Protein 6UY4 (pdb70)

Structure (mmCIF, N/CA/C/O backbone):
data_6UY4
#
_entry.id   6UY4
#
_cell.length_a   187.981
_cell.length_b   187.981
_cell.length_c   187.981
_cell.angle_alpha   90.000
_cell.angle_beta   90.000
_cell.angle_gamma   90.000
#
_symmetry.space_group_name_H-M   'I 4 3 2'
#
loop_
_entity.id
_entity.type
_entity.pdbx_description
1 polymer 'Dihydroorotate dehydrogenase'
2 non-polymer 2-[(4-fluorophenyl)amino]-3-hydroxynaphthalene-1,4-dione
3 non-polymer GLYCEROL
4 non-polymer 'FLAVIN MONONUCLEOTIDE'
5 water water
#
loop_
_atom_site.group_PDB
_atom_site.id
_atom_site.type_symbol
_atom_site.label_atom_id
_atom_site.label_alt_id
_atom_site.label_comp_id
_atom_site.label_asym_id
_atom_site.label_entity_id
_atom_site.label_seq_id
_atom_site.pdbx_PDB_ins_code
_atom_site.Cartn_x
_atom_site.Cartn_y
_atom_site.Cartn_z
_atom_site.occupancy
_atom_site.B_iso_or_equiv
_atom_site.auth_seq_id
_atom_site.auth_comp_id
_atom_site.auth_asym_id
_atom_site.auth_atom_id
_atom_site.pdbx_PDB_model_num
ATOM 1 N N . SER A 1 25 ? 36.165 40.478 65.649 1.00 113.43 25 SER A N 1
ATOM 2 C CA . SER A 1 25 ? 34.742 40.309 65.380 1.00 117.23 25 SER A CA 1
ATOM 3 C C . SER A 1 25 ? 34.003 41.641 65.465 1.00 121.40 25 SER A C 1
ATOM 4 O O . SER A 1 25 ? 33.501 42.148 64.461 1.00 114.51 25 SER A O 1
ATOM 6 N N . GLY A 1 26 ? 33.940 42.200 66.659 1.00 127.25 26 GLY A N 1
ATOM 7 C CA . GLY A 1 26 ? 33.255 43.472 66.879 1.00 124.46 26 GLY A CA 1
ATOM 8 C C . GLY A 1 26 ? 31.783 43.257 67.208 1.00 119.78 26 GLY A C 1
ATOM 9 O O . GLY A 1 26 ? 31.460 42.603 68.198 1.00 116.59 26 GLY A O 1
ATOM 10 N N . ASN A 1 27 ? 30.901 43.808 66.372 1.00 118.52 27 ASN A N 1
ATOM 11 C CA . ASN A 1 27 ? 29.466 43.631 66.556 1.00 121.26 27 ASN A CA 1
ATOM 12 C C . ASN A 1 27 ? 29.001 42.214 66.253 1.00 120.24 27 ASN A C 1
ATOM 13 O O . ASN A 1 27 ? 27.819 41.914 66.453 1.00 114.63 27 ASN A O 1
ATOM 15 N N . GLU A 1 28 ? 29.892 41.345 65.777 1.00 119.50 28 GLU A N 1
ATOM 16 C CA . GLU A 1 28 ? 29.547 39.964 65.465 1.00 114.28 28 GLU A CA 1
ATOM 17 C C . GLU A 1 28 ? 29.655 39.055 66.683 1.00 115.06 28 GLU A C 1
ATOM 18 O O . GLU A 1 28 ? 28.835 38.147 66.850 1.00 117.65 28 GLU A O 1
ATOM 24 N N . HIS A 1 29 ? 30.655 39.282 67.539 1.00 119.23 29 HIS A N 1
ATOM 25 C CA . HIS A 1 29 ? 30.796 38.477 68.746 1.00 112.50 29 HIS A CA 1
ATOM 26 C C . HIS A 1 29 ? 29.667 38.725 69.738 1.00 107.14 29 HIS A C 1
ATOM 27 O O . HIS A 1 29 ? 29.437 37.890 70.618 1.00 102.23 29 HIS A O 1
ATOM 29 N N . PHE A 1 30 ? 28.960 39.852 69.615 1.00 108.94 30 PHE A N 1
ATOM 30 C CA . PHE A 1 30 ? 27.870 40.153 70.539 1.00 107.26 30 PHE A CA 1
ATOM 31 C C . PHE A 1 30 ? 26.734 39.144 70.427 1.00 108.32 30 PHE A C 1
ATOM 32 O O . PHE A 1 30 ? 26.040 38.877 71.415 1.00 99.51 30 PHE A O 1
ATOM 40 N N . TYR A 1 31 ? 26.532 38.571 69.242 1.00 110.50 31 TYR A N 1
ATOM 41 C CA . TYR A 1 31 ? 25.506 37.554 69.036 1.00 102.79 31 TYR A CA 1
ATOM 42 C C . TYR A 1 31 ? 26.003 36.155 69.383 1.00 101.62 31 TYR A C 1
ATOM 43 O O . TYR A 1 31 ? 25.366 35.445 70.166 1.00 98.95 31 TYR A O 1
ATOM 52 N N . LYS A 1 32 ? 27.144 35.751 68.820 1.00 98.28 32 LYS A N 1
ATOM 53 C CA . LYS A 1 32 ? 27.637 34.393 69.019 1.00 97.30 32 LYS A CA 1
ATOM 54 C C . LYS A 1 32 ? 28.024 34.119 70.468 1.00 102.79 32 LYS A C 1
ATOM 55 O O . LYS A 1 32 ? 28.023 32.956 70.889 1.00 106.21 32 LYS A O 1
ATOM 61 N N . ASP A 1 33 ? 28.343 35.155 71.243 1.00 105.15 33 ASP A N 1
ATOM 62 C CA . ASP A 1 33 ? 28.848 34.974 72.596 1.00 105.92 33 ASP A CA 1
ATOM 63 C C . ASP A 1 33 ? 27.938 35.521 73.687 1.00 104.78 33 ASP A C 1
ATOM 64 O O . ASP A 1 33 ? 28.001 35.031 74.818 1.00 109.54 33 ASP A O 1
ATOM 69 N N . TRP A 1 34 ? 27.095 36.511 73.391 1.00 99.15 34 TRP A N 1
ATOM 70 C CA . TRP A 1 34 ? 26.295 37.156 74.427 1.00 103.09 34 TRP A CA 1
ATOM 71 C C . TRP A 1 34 ? 24.801 37.010 74.182 1.00 104.88 34 TRP A C 1
ATOM 72 O O . TRP A 1 34 ? 24.085 36.522 75.063 1.00 104.39 34 TRP A O 1
ATOM 74 N N . PHE A 1 35 ? 24.294 37.425 73.018 1.00 108.49 35 PHE A N 1
ATOM 75 C CA . PHE A 1 35 ? 22.849 37.472 72.807 1.00 108.77 35 PHE A CA 1
ATOM 76 C C . PHE A 1 35 ? 22.265 36.074 72.627 1.00 103.65 35 PHE A C 1
ATOM 77 O O . PHE A 1 35 ? 21.360 35.667 73.364 1.00 102.25 35 PHE A O 1
ATOM 85 N N . LEU A 1 36 ? 22.763 35.333 71.638 1.00 104.22 36 LEU A N 1
ATOM 86 C CA . LEU A 1 36 ? 22.163 34.045 71.297 1.00 101.96 36 LEU A CA 1
ATOM 87 C C . LEU A 1 36 ? 22.252 33.007 72.414 1.00 97.97 36 LEU A C 1
ATOM 88 O O . LEU A 1 36 ? 21.255 32.293 72.626 1.00 96.76 36 LEU A O 1
ATOM 93 N N . PRO A 1 37 ? 23.366 32.854 73.144 1.00 99.96 37 PRO A N 1
ATOM 94 C CA . PRO A 1 37 ? 23.353 31.896 74.265 1.00 99.61 37 PRO A CA 1
ATOM 95 C C . PRO A 1 37 ? 22.301 32.208 75.316 1.00 99.88 37 PRO A C 1
ATOM 96 O O . PRO A 1 37 ? 21.660 31.284 75.833 1.00 96.18 37 PRO A O 1
ATOM 100 N N . THR A 1 38 ? 22.104 33.486 75.649 1.00 98.92 38 THR A N 1
ATOM 101 C CA . THR A 1 38 ? 21.060 33.840 76.606 1.00 101.38 38 THR A CA 1
ATOM 102 C C . THR A 1 38 ? 19.676 33.553 76.039 1.00 98.87 38 THR A C 1
ATOM 103 O O . THR A 1 38 ? 18.779 33.111 76.768 1.00 99.69 38 THR A O 1
ATOM 107 N N . ALA A 1 39 ? 19.484 33.798 74.741 1.00 99.70 39 ALA A N 1
ATOM 108 C CA . ALA A 1 39 ? 18.201 33.502 74.113 1.00 95.00 39 ALA A CA 1
ATOM 109 C C . ALA A 1 39 ? 17.912 32.006 74.133 1.00 97.70 39 ALA A C 1
ATOM 110 O O . ALA A 1 39 ? 16.774 31.589 74.379 1.00 92.20 39 ALA A O 1
ATOM 112 N N . ARG A 1 40 ? 18.933 31.182 73.878 1.00 95.20 40 ARG A N 1
ATOM 113 C CA . ARG A 1 40 ? 18.750 29.737 73.953 1.00 91.92 40 ARG A CA 1
ATOM 114 C C . ARG A 1 40 ? 18.462 29.283 75.378 1.00 94.65 40 ARG A C 1
ATOM 115 O O . ARG A 1 40 ? 17.774 28.276 75.580 1.00 89.03 40 ARG A O 1
ATOM 123 N N . LEU A 1 41 ? 18.981 30.004 76.374 1.00 96.03 41 LEU A N 1
ATOM 124 C CA . LEU A 1 41 ? 18.647 29.692 77.759 1.00 97.11 41 LEU A CA 1
ATOM 125 C C . LEU A 1 41 ? 17.193 30.033 78.060 1.00 96.47 41 LEU A C 1
ATOM 126 O O . LEU A 1 41 ? 16.516 29.301 78.791 1.00 93.75 41 LEU A O 1
ATOM 128 N N . LEU A 1 42 ? 16.697 31.137 77.498 1.00 91.42 42 LEU A N 1
ATOM 129 C CA . LEU A 1 42 ? 15.305 31.523 77.705 1.00 89.92 42 LEU A CA 1
ATOM 130 C C . LEU A 1 42 ? 14.364 30.620 76.916 1.00 96.50 42 LEU A C 1
ATOM 131 O O . LEU A 1 42 ? 13.519 29.925 77.493 1.00 96.79 42 LEU A O 1
ATOM 136 N N . VAL A 1 43 ? 14.495 30.620 75.591 1.00 99.94 43 VAL A N 1
ATOM 137 C CA . VAL A 1 43 ? 13.660 29.798 74.721 1.00 94.68 43 VAL A CA 1
ATOM 138 C C . VAL A 1 43 ? 14.388 28.472 74.520 1.00 91.30 43 VAL A C 1
ATOM 139 O O . VAL A 1 43 ? 15.283 28.360 73.680 1.00 88.79 43 VAL A O 1
ATOM 143 N N . ARG A 1 44 ? 13.998 27.459 75.296 1.00 97.57 44 ARG A N 1
ATOM 144 C CA . ARG A 1 44 ? 14.669 26.165 75.217 1.00 96.97 44 ARG A CA 1
ATOM 145 C C . ARG A 1 44 ? 14.283 25.398 73.959 1.00 96.95 44 ARG A C 1
ATOM 146 O O . ARG A 1 44 ? 15.111 24.662 73.410 1.00 93.72 44 ARG A O 1
ATOM 149 N N . ASP A 1 45 ? 13.048 25.554 73.489 1.00 93.69 45 ASP A N 1
ATOM 150 C CA . ASP A 1 45 ? 12.598 24.852 72.296 1.00 89.81 45 ASP A CA 1
ATOM 151 C C . ASP A 1 45 ? 13.086 25.565 71.040 1.00 91.63 45 ASP A C 1
ATOM 152 O O . ASP A 1 45 ? 13.000 26.792 70.929 1.00 86.23 45 ASP A O 1
ATOM 157 N N . GLY A 1 46 ? 13.594 24.781 70.087 1.00 92.48 46 GLY A N 1
ATOM 158 C CA . GLY A 1 46 ? 14.190 25.370 68.899 1.00 91.39 46 GLY A CA 1
ATOM 159 C C . GLY A 1 46 ? 13.174 25.982 67.954 1.00 94.48 46 GLY A C 1
ATOM 160 O O . GLY A 1 46 ? 13.380 27.085 67.439 1.00 92.43 46 GLY A O 1
ATOM 161 N N . GLU A 1 47 ? 12.066 25.278 67.707 1.00 89.38 47 GLU A N 1
ATOM 162 C CA . GLU A 1 47 ? 11.068 25.789 66.773 1.00 84.71 47 GLU A CA 1
ATOM 163 C C . GLU A 1 47 ? 10.382 27.038 67.309 1.00 89.91 47 GLU A C 1
ATOM 164 O O . GLU A 1 47 ? 9.970 27.902 66.526 1.00 91.76 47 GLU A O 1
ATOM 170 N N . THR A 1 48 ? 10.253 27.154 68.633 1.00 93.61 48 THR A N 1
ATOM 171 C CA . THR A 1 48 ? 9.672 28.360 69.215 1.00 88.33 48 THR A CA 1
ATOM 172 C C . THR A 1 48 ? 10.552 29.572 68.942 1.00 86.22 48 THR A C 1
ATOM 173 O O . THR A 1 48 ? 10.060 30.640 68.560 1.00 87.22 48 THR A O 1
ATOM 177 N N . ALA A 1 49 ? 11.866 29.422 69.134 1.00 82.65 49 ALA A N 1
ATOM 178 C CA . ALA A 1 49 ? 12.786 30.504 68.803 1.00 86.63 49 ALA A CA 1
ATOM 179 C C . ALA A 1 49 ? 12.785 30.793 67.308 1.00 90.38 49 ALA A C 1
ATOM 180 O O . ALA A 1 49 ? 12.983 31.942 66.897 1.00 91.46 49 ALA A O 1
ATOM 182 N N . HIS A 1 50 ? 12.563 29.767 66.484 1.00 91.52 50 HIS A N 1
ATOM 183 C CA . HIS A 1 50 ? 12.470 29.976 65.044 1.00 87.86 50 HIS A CA 1
ATOM 184 C C . HIS A 1 50 ? 11.265 30.840 64.697 1.00 81.69 50 HIS A C 1
ATOM 185 O O . HIS A 1 50 ? 11.377 31.805 63.932 1.00 83.88 50 HIS A O 1
ATOM 192 N N . ASN A 1 51 ? 10.098 30.509 65.259 1.00 76.25 51 ASN A N 1
ATOM 193 C CA . ASN A 1 51 ? 8.903 31.311 65.013 1.00 82.83 51 ASN A CA 1
ATOM 194 C C . ASN A 1 51 ? 9.086 32.741 65.505 1.00 85.21 51 ASN A C 1
ATOM 195 O O . ASN A 1 51 ? 8.580 33.687 64.891 1.00 82.75 51 ASN A O 1
ATOM 200 N N . LEU A 1 52 ? 9.810 32.918 66.611 1.00 88.28 52 LEU A N 1
ATOM 201 C CA . LEU A 1 52 ? 9.980 34.253 67.173 1.00 87.77 52 LEU A CA 1
ATOM 202 C C . LEU A 1 52 ? 10.873 35.117 66.292 1.00 86.98 52 LEU A C 1
ATOM 203 O O . LEU A 1 52 ? 10.581 36.299 66.075 1.00 91.89 52 LEU A O 1
ATOM 208 N N . SER A 1 53 ? 11.962 34.548 65.770 1.00 81.16 53 SER A N 1
ATOM 209 C CA . SER A 1 53 ? 12.863 35.326 64.924 1.00 87.34 53 SER A CA 1
ATOM 210 C C . SER A 1 53 ? 12.218 35.660 63.584 1.00 83.88 53 SER A C 1
ATOM 211 O O . SER A 1 53 ? 12.451 36.742 63.031 1.00 81.16 53 SER A O 1
ATOM 214 N N . VAL A 1 54 ? 11.414 34.743 63.041 1.00 82.10 54 VAL A N 1
ATOM 215 C CA . VAL A 1 54 ? 10.653 35.052 61.833 1.00 80.70 54 VAL A CA 1
ATOM 216 C C . VAL A 1 54 ? 9.653 36.166 62.113 1.00 85.46 54 VAL A C 1
ATOM 217 O O . VAL A 1 54 ? 9.443 37.059 61.283 1.00 85.52 54 VAL A O 1
ATOM 221 N N . TYR A 1 55 ? 9.026 36.134 63.293 1.00 84.82 55 TYR A N 1
ATOM 222 C CA . TYR A 1 55 ? 8.104 37.197 63.677 1.00 88.26 55 TYR A CA 1
ATOM 223 C C . TYR A 1 55 ? 8.817 38.541 63.756 1.00 86.04 55 TYR A C 1
ATOM 224 O O . TYR A 1 55 ? 8.260 39.573 63.365 1.00 85.89 55 TYR A O 1
ATOM 233 N N . LEU A 1 56 ? 10.056 38.547 64.253 1.00 82.44 56 LEU A N 1
ATOM 234 C CA . LEU A 1 56 ? 10.802 39.796 64.366 1.00 86.76 56 LEU A CA 1
ATOM 235 C C . LEU A 1 56 ? 11.234 40.305 62.996 1.00 84.59 56 LEU A C 1
ATOM 236 O O . LEU A 1 56 ? 11.095 41.496 62.693 1.00 88.97 56 LEU A O 1
ATOM 241 N N . ALA A 1 57 ? 11.764 39.416 62.154 1.00 84.25 57 ALA A N 1
ATOM 242 C CA . ALA A 1 57 ? 12.236 39.826 60.837 1.00 81.47 57 ALA A CA 1
ATOM 243 C C . ALA A 1 57 ? 11.099 40.260 59.920 1.00 81.16 57 ALA A C 1
ATOM 244 O O . ALA A 1 57 ? 11.344 40.994 58.957 1.00 81.75 57 ALA A O 1
ATOM 246 N N . SER A 1 58 ? 9.866 39.831 60.199 1.00 84.33 58 SER A N 1
ATOM 247 C CA . SER A 1 58 ? 8.738 40.235 59.366 1.00 80.79 58 SER A CA 1
ATOM 248 C C . SER A 1 58 ? 8.362 41.694 59.593 1.00 82.43 58 SER A C 1
ATOM 249 O O . SER A 1 58 ? 7.819 42.339 58.688 1.00 80.43 58 SER A O 1
ATOM 252 N N . TYR A 1 59 ? 8.638 42.230 60.780 1.00 91.75 59 TYR A N 1
ATOM 253 C CA . TYR A 1 59 ? 8.309 43.609 61.112 1.00 90.22 59 TYR A CA 1
ATOM 254 C C . TYR A 1 59 ? 9.494 44.556 60.979 1.00 88.71 59 TYR A C 1
ATOM 255 O O . TYR A 1 59 ? 9.340 45.755 61.230 1.00 90.25 59 TYR A O 1
ATOM 264 N N . GLY A 1 60 ? 10.665 44.055 60.593 1.00 85.91 60 GLY A N 1
ATOM 265 C CA . GLY A 1 60 ? 11.836 44.882 60.408 1.00 88.08 60 GLY A CA 1
ATOM 266 C C . GLY A 1 60 ? 12.789 44.916 61.584 1.00 87.77 60 GLY A C 1
ATOM 267 O O . GLY A 1 60 ? 13.891 45.461 61.448 1.00 85.30 60 GLY A O 1
ATOM 268 N N . PHE A 1 61 ? 12.402 44.352 62.730 1.00 83.80 61 PHE A N 1
ATOM 269 C CA . PHE A 1 61 ? 13.264 44.313 63.911 1.00 87.51 61 PHE A CA 1
ATOM 270 C C . PHE A 1 61 ? 14.434 43.374 63.631 1.00 84.80 61 PHE A C 1
ATOM 271 O O . PHE A 1 61 ? 14.491 42.233 64.095 1.00 83.70 61 PHE A O 1
ATOM 279 N N . ILE A 1 62 ? 15.389 43.877 62.855 1.00 80.99 62 ILE A N 1
ATOM 280 C CA . ILE A 1 62 ? 16.554 43.101 62.441 1.00 81.30 62 ILE A CA 1
ATOM 281 C C . ILE A 1 62 ? 17.624 44.072 61.951 1.00 88.35 62 ILE A C 1
ATOM 282 O O . ILE A 1 62 ? 17.299 45.057 61.272 1.00 88.91 62 ILE A O 1
ATOM 287 N N . PRO A 1 63 ? 18.894 43.865 62.298 1.00 91.10 63 PRO A N 1
ATOM 288 C CA . PRO A 1 63 ? 19.950 44.777 61.830 1.00 88.38 63 PRO A CA 1
ATOM 289 C C . PRO A 1 63 ? 20.067 44.763 60.313 1.00 89.92 63 PRO A C 1
ATOM 290 O O . PRO A 1 63 ? 20.274 43.716 59.696 1.00 93.65 63 PRO A O 1
ATOM 294 N N . HIS A 1 64 ? 19.935 45.943 59.714 1.00 89.39 64 HIS A N 1
ATOM 295 C CA . HIS A 1 64 ? 20.061 46.079 58.274 1.00 89.93 64 HIS A CA 1
ATOM 296 C C . HIS A 1 64 ? 21.527 46.234 57.876 1.00 88.00 64 HIS A C 1
ATOM 297 O O . HIS A 1 64 ? 22.389 46.575 58.690 1.00 91.23 64 HIS A O 1
ATOM 304 N N . LYS A 1 65 ? 21.803 45.970 56.601 0.65 87.43 65 LYS A N 1
ATOM 305 C CA . LYS A 1 65 ? 23.146 46.085 56.050 1.00 83.47 65 LYS A CA 1
ATOM 306 C C . LYS A 1 65 ? 23.075 46.741 54.681 1.00 86.51 65 LYS A C 1
ATOM 307 O O . LYS A 1 65 ? 22.131 46.509 53.920 1.00 92.18 65 LYS A O 1
ATOM 312 N N . GLN A 1 66 ? 24.079 47.556 54.373 1.00 90.04 66 GLN A N 1
ATOM 313 C CA . GLN A 1 66 ? 24.116 48.271 53.105 1.00 95.93 66 GLN A CA 1
ATOM 314 C C . GLN A 1 66 ? 24.531 47.344 51.971 1.00 96.73 66 GLN A C 1
ATOM 315 O O . GLN A 1 66 ? 25.468 46.551 52.104 1.00 93.36 66 GLN A O 1
ATOM 321 N N . ARG A 1 67 ? 23.823 47.449 50.851 1.00 94.88 67 ARG A N 1
ATOM 322 C CA . ARG A 1 67 ? 24.197 46.726 49.649 1.00 91.68 67 ARG A CA 1
ATOM 323 C C . ARG A 1 67 ? 25.347 47.441 48.942 1.00 93.06 67 ARG A C 1
ATOM 324 O O . ARG A 1 67 ? 25.771 48.533 49.334 1.00 97.91 67 ARG A O 1
ATOM 332 N N . ASN A 1 68 ? 25.860 46.803 47.890 1.00 96.94 68 ASN A N 1
ATOM 333 C CA . ASN A 1 68 ? 27.019 47.283 47.137 1.00 98.42 68 ASN A CA 1
ATOM 334 C C . ASN A 1 68 ? 28.251 47.453 48.020 1.00 92.57 68 ASN A C 1
ATOM 335 O O . ASN A 1 68 ? 29.167 48.208 47.677 1.00 93.05 68 ASN A O 1
ATOM 340 N N . SER A 1 69 ? 28.294 46.759 49.158 1.00 89.30 69 SER A N 1
ATOM 341 C CA . SER A 1 69 ? 29.410 46.872 50.086 1.00 83.99 69 SER A CA 1
ATOM 342 C C . SER A 1 69 ? 30.592 45.989 49.708 1.00 89.77 69 SER A C 1
ATOM 343 O O . SER A 1 69 ? 31.655 46.111 50.326 1.00 83.68 69 SER A O 1
ATOM 346 N N . PHE A 1 70 ? 30.435 45.110 48.720 1.00 95.20 70 PHE A N 1
ATOM 347 C CA . PHE A 1 70 ? 31.496 44.205 48.279 1.00 89.45 70 PHE A CA 1
ATOM 348 C C . PHE A 1 70 ? 31.543 44.237 46.758 1.00 90.40 70 PHE A C 1
ATOM 349 O O . PHE A 1 70 ? 30.970 43.368 46.087 1.00 90.61 70 PHE A O 1
ATOM 357 N N . PRO A 1 71 ? 32.214 45.235 46.178 1.00 89.01 71 PRO A N 1
ATOM 358 C CA . PRO A 1 71 ? 32.251 45.333 44.709 1.00 91.46 71 PRO A CA 1
ATOM 359 C C . PRO A 1 71 ? 32.944 44.161 44.039 1.00 89.80 71 PRO A C 1
ATOM 360 O O . PRO A 1 71 ? 32.553 43.774 42.931 1.00 84.80 71 PRO A O 1
ATOM 364 N N . GLN A 1 72 ? 33.960 43.580 44.677 1.00 88.92 72 GLN A N 1
ATOM 365 C CA . GLN A 1 72 ? 34.684 42.460 44.091 1.00 87.03 72 GLN A CA 1
ATOM 366 C C . GLN A 1 72 ? 33.928 41.141 44.191 1.00 89.70 72 GLN A C 1
ATOM 367 O O . GLN A 1 72 ? 34.373 40.147 43.607 1.00 80.68 72 GLN A O 1
ATOM 370 N N . LEU A 1 73 ? 32.804 41.105 44.907 1.00 89.78 73 LEU A N 1
ATOM 371 C CA . LEU A 1 73 ? 32.040 39.880 45.093 1.00 80.58 73 LEU A CA 1
ATOM 372 C C . LEU A 1 73 ? 30.737 39.856 44.309 1.00 84.52 73 LEU A C 1
ATOM 373 O O . LEU A 1 73 ? 30.032 38.841 44.343 1.00 86.36 73 LEU A O 1
ATOM 378 N N . LYS A 1 74 ? 30.391 40.937 43.613 1.00 85.31 74 LYS A N 1
ATOM 379 C CA . LYS A 1 74 ? 29.202 40.926 42.772 1.00 80.84 74 LYS A CA 1
ATOM 380 C C . LYS A 1 74 ? 29.356 39.899 41.659 1.00 83.48 74 LYS A C 1
ATOM 381 O O . LYS A 1 74 ? 30.417 39.783 41.039 1.00 86.52 74 LYS A O 1
ATOM 387 N N . CYS A 1 75 ? 28.287 39.146 41.409 1.00 74.31 75 CYS A N 1
ATOM 388 C CA . CYS A 1 75 ? 28.307 38.076 40.425 1.00 81.26 75 CYS A CA 1
ATOM 389 C C . CYS A 1 75 ? 27.005 38.083 39.637 1.00 81.08 75 CYS A C 1
ATOM 390 O O . CYS A 1 75 ? 26.034 38.754 39.997 1.00 76.88 75 CYS A O 1
ATOM 393 N N . LYS A 1 76 ? 27.000 37.319 38.546 1.00 78.90 76 LYS A N 1
ATOM 394 C CA . LYS A 1 76 ? 25.837 37.178 37.675 1.00 69.91 76 LYS A CA 1
ATOM 395 C C . LYS A 1 76 ? 25.579 35.693 37.464 1.00 69.81 76 LYS A C 1
ATOM 396 O O . LYS A 1 76 ? 26.378 35.006 36.819 1.00 66.89 76 LYS A O 1
ATOM 402 N N . VAL A 1 77 ? 24.474 35.197 38.015 1.00 65.91 77 VAL A N 1
ATOM 403 C CA . VAL A 1 77 ? 24.072 33.803 37.876 1.00 66.17 77 VAL A CA 1
ATOM 404 C C . VAL A 1 77 ? 22.654 33.774 37.323 1.00 68.01 77 VAL A C 1
ATOM 405 O O . VAL A 1 77 ? 21.784 34.513 37.800 1.00 65.56 77 VAL A O 1
ATOM 409 N N . PHE A 1 78 ? 22.425 32.923 36.319 0.87 68.54 78 PHE A N 1
ATOM 410 C CA . PHE A 1 78 ? 21.150 32.859 35.601 0.87 63.47 78 PHE A CA 1
ATOM 411 C C . PHE A 1 78 ? 20.755 34.222 35.039 0.87 61.39 78 PHE A C 1
ATOM 412 O O . PHE A 1 78 ? 19.569 34.549 34.950 0.87 59.19 78 PHE A O 1
ATOM 420 N N . GLY A 1 79 ? 21.746 35.027 34.662 1.00 63.69 79 GLY A N 1
ATOM 421 C CA . GLY A 1 79 ? 21.485 36.370 34.188 1.00 60.76 79 GLY A CA 1
ATOM 422 C C . GLY A 1 79 ? 20.998 37.338 35.240 1.00 62.20 79 GLY A C 1
ATOM 423 O O . GLY A 1 79 ? 20.526 38.424 34.889 1.00 67.91 79 GLY A O 1
ATOM 424 N N . LEU A 1 80 ? 21.094 36.984 36.519 1.00 68.41 80 LEU A N 1
ATOM 425 C CA . LEU A 1 80 ? 20.629 37.822 37.614 1.00 59.36 80 LEU A CA 1
ATOM 426 C C . LEU A 1 80 ? 21.819 38.397 38.368 1.00 65.34 80 LEU A C 1
ATOM 427 O O . LEU A 1 80 ? 22.828 37.713 38.568 1.00 71.81 80 LEU A O 1
ATOM 432 N N . GLU A 1 81 ? 21.694 39.651 38.789 1.00 65.30 81 GLU A N 1
ATOM 433 C CA . GLU A 1 81 ? 22.757 40.338 39.511 1.00 68.08 81 GLU A CA 1
ATOM 434 C C . GLU A 1 81 ? 22.654 40.012 40.998 1.00 70.68 81 GLU A C 1
ATOM 435 O O . GLU A 1 81 ? 21.599 40.210 41.612 1.00 64.08 81 GLU A O 1
ATOM 441 N N . PHE A 1 82 ? 23.746 39.516 41.573 1.00 71.41 82 PHE A N 1
ATOM 442 C CA . PHE A 1 82 ? 23.819 39.195 42.992 1.00 67.03 82 PHE A CA 1
ATOM 443 C C . PHE A 1 82 ? 24.821 40.120 43.668 1.00 73.31 82 PHE A C 1
ATOM 444 O O . PHE A 1 82 ? 25.928 40.324 43.156 1.00 79.49 82 PHE A O 1
ATOM 452 N N . ASP A 1 83 ? 24.428 40.680 44.815 1.00 71.53 83 ASP A N 1
ATOM 453 C CA . ASP A 1 83 ? 25.344 41.516 45.582 1.00 72.85 83 ASP A CA 1
ATOM 454 C C . ASP A 1 83 ? 26.555 40.721 46.053 1.00 76.23 83 ASP A C 1
ATOM 455 O O . ASP A 1 83 ? 27.662 41.265 46.138 1.00 77.13 83 ASP A O 1
ATOM 460 N N . HIS A 1 84 ? 26.365 39.441 46.349 1.00 75.85 84 HIS A N 1
ATOM 461 C CA . HIS A 1 84 ? 27.432 38.531 46.743 1.00 76.97 84 HIS A CA 1
ATOM 462 C C . HIS A 1 84 ? 26.877 37.107 46.689 1.00 71.01 84 HIS A C 1
ATOM 463 O O . HIS A 1 84 ? 25.661 36.919 46.733 1.00 67.76 84 HIS A O 1
ATOM 470 N N . PRO A 1 85 ? 27.744 36.095 46.576 1.00 71.90 85 PRO A N 1
ATOM 471 C CA . PRO A 1 85 ? 27.245 34.723 46.377 1.00 69.65 85 PRO A CA 1
ATOM 472 C C . PRO A 1 85 ? 26.566 34.107 47.593 1.00 66.74 85 PRO A C 1
ATOM 473 O O . PRO A 1 85 ? 26.160 32.941 47.518 1.00 68.60 85 PRO A O 1
ATOM 477 N N . ILE A 1 86 ? 26.406 34.834 48.697 1.00 62.60 86 ILE A N 1
ATOM 478 C CA . ILE A 1 86 ? 25.907 34.269 49.947 1.00 62.76 86 ILE A CA 1
ATOM 479 C C . ILE A 1 86 ? 24.423 34.574 50.085 1.00 65.27 86 ILE A C 1
ATOM 480 O O . ILE A 1 86 ? 24.011 35.740 50.026 1.00 69.40 86 ILE A O 1
ATOM 485 N N . GLY A 1 87 ? 23.621 33.527 50.285 1.00 62.10 87 GLY A N 1
ATOM 486 C CA . GLY A 1 87 ? 22.196 33.677 50.495 1.00 61.27 87 GLY A CA 1
ATOM 487 C C . GLY A 1 87 ? 21.710 32.754 51.595 1.00 62.67 87 GLY A C 1
ATOM 488 O O . GLY A 1 87 ? 22.475 31.964 52.150 1.00 63.01 87 GLY A O 1
ATOM 489 N N . LEU A 1 88 ? 20.422 32.871 51.904 1.00 57.96 88 LEU A N 1
ATOM 490 C CA . LEU A 1 88 ? 19.793 32.061 52.940 1.00 63.57 88 LEU A CA 1
ATOM 491 C C . LEU A 1 8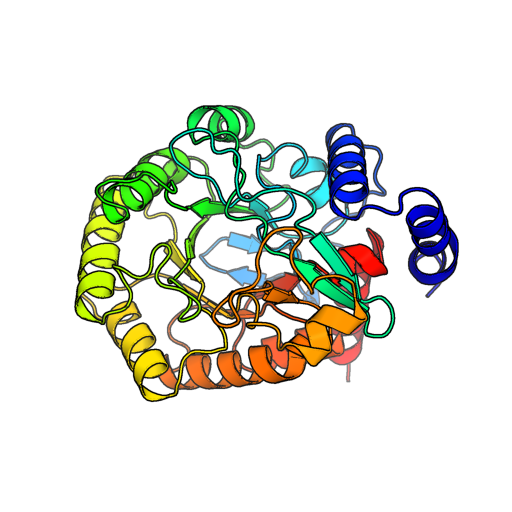8 ? 19.111 30.855 52.306 1.00 63.47 88 LEU A C 1
ATOM 492 O O . LEU A 1 88 ? 18.293 31.006 51.392 1.00 63.58 88 LEU A O 1
ATOM 497 N N . ALA A 1 89 ? 19.444 29.666 52.799 1.00 62.40 89 ALA A N 1
ATOM 498 C CA . ALA A 1 89 ? 18.898 28.437 52.248 1.00 61.49 89 ALA A CA 1
ATOM 499 C C . ALA A 1 89 ? 17.412 28.311 52.579 1.00 70.00 89 ALA A C 1
ATOM 500 O O . ALA A 1 89 ? 16.853 29.064 53.382 1.00 71.11 89 ALA A O 1
ATOM 502 N N . ALA A 1 90 ? 16.770 27.336 51.942 1.00 72.45 90 ALA A N 1
ATOM 503 C CA . ALA A 1 90 ? 15.350 27.108 52.151 1.00 66.92 90 ALA A CA 1
ATOM 504 C C . ALA A 1 90 ? 15.095 26.535 53.542 1.00 64.93 90 ALA A C 1
ATOM 505 O O . ALA A 1 90 ? 15.981 25.967 54.186 1.00 66.72 90 ALA A O 1
ATOM 507 N N . GLY A 1 91 ? 13.857 26.697 54.005 1.00 65.96 91 GLY A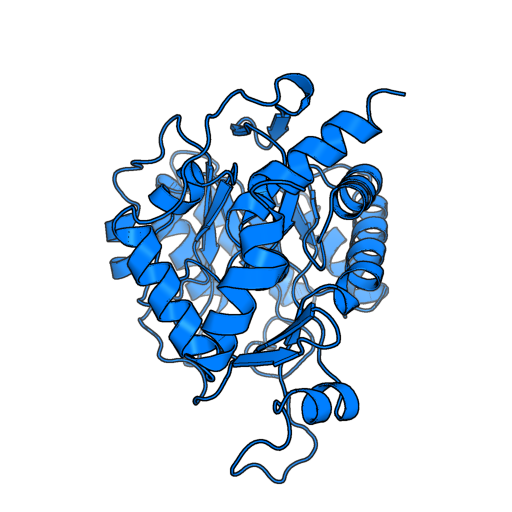 N 1
ATOM 508 C CA . GLY A 1 91 ? 13.422 26.166 55.275 1.00 67.76 91 GLY A CA 1
ATOM 509 C C . GLY A 1 91 ? 13.324 27.182 56.393 1.00 68.95 91 GLY A C 1
ATOM 510 O O . GLY A 1 91 ? 12.685 26.900 57.411 1.00 70.76 91 GLY A O 1
ATOM 511 N N . PHE A 1 92 ? 13.948 28.349 56.240 1.00 67.38 92 PHE A N 1
ATOM 512 C CA . PHE A 1 92 ? 13.855 29.384 57.263 1.00 69.42 92 PHE A CA 1
ATOM 513 C C . PHE A 1 92 ? 12.603 30.230 57.057 1.00 70.60 92 PHE A C 1
ATOM 514 O O . PHE A 1 92 ? 11.745 30.312 57.941 1.00 73.95 92 PHE A O 1
ATOM 522 N N . ASP A 1 93 ? 12.487 30.859 55.890 1.00 68.57 93 ASP A N 1
ATOM 523 C CA . ASP A 1 93 ? 11.276 31.589 55.522 1.00 68.91 93 ASP A CA 1
ATOM 524 C C . ASP A 1 93 ? 10.377 30.665 54.698 1.00 70.59 93 ASP A C 1
ATOM 525 O O . ASP A 1 93 ? 10.228 30.794 53.482 1.00 71.30 93 ASP A O 1
ATOM 530 N N . LYS A 1 94 ? 9.780 29.700 55.404 0.94 68.95 94 LYS A N 1
ATOM 531 C CA . LYS A 1 94 ? 8.955 28.692 54.745 0.94 64.61 94 LYS A CA 1
ATOM 532 C C . LYS A 1 94 ? 7.737 29.305 54.070 0.94 72.02 94 LYS A C 1
ATOM 533 O O . LYS A 1 94 ? 7.267 28.785 53.052 0.94 77.93 94 LYS A O 1
ATOM 539 N N . ASP A 1 95 ? 7.211 30.401 54.616 0.94 69.14 95 ASP A N 1
ATOM 540 C CA . ASP A 1 95 ? 5.953 30.974 54.157 0.94 65.96 95 ASP A CA 1
ATOM 541 C C . ASP A 1 95 ? 6.123 32.348 53.520 0.94 69.06 95 ASP A C 1
ATOM 542 O O . ASP A 1 95 ? 5.122 32.996 53.197 0.94 66.44 95 ASP A O 1
ATOM 547 N N . GLY A 1 96 ? 7.356 32.806 53.330 1.00 65.38 96 GLY A N 1
ATOM 548 C CA . GLY A 1 96 ? 7.585 34.103 52.715 1.00 68.02 96 GLY A CA 1
ATOM 549 C C . GLY A 1 96 ? 7.113 35.272 53.552 1.00 73.92 96 GLY A C 1
ATOM 550 O O . GLY A 1 96 ? 6.621 36.266 53.001 1.00 73.02 96 GLY A O 1
ATOM 551 N N . LYS A 1 97 ? 7.252 35.179 54.873 1.00 75.60 97 LYS A N 1
ATOM 552 C CA . LYS A 1 97 ? 6.792 36.228 55.771 1.00 77.69 97 LYS A CA 1
ATOM 553 C C . LYS A 1 97 ? 7.870 37.246 56.115 1.00 79.12 97 LYS A C 1
ATOM 554 O O . LYS A 1 97 ? 7.536 38.353 56.553 1.00 84.28 97 LYS A O 1
ATOM 560 N N . ALA A 1 98 ? 9.152 36.908 55.926 1.00 74.00 98 ALA A N 1
ATOM 561 C CA . ALA A 1 98 ? 10.222 37.794 56.370 1.00 79.36 98 ALA A CA 1
ATOM 562 C C . ALA A 1 98 ? 11.390 37.871 55.390 1.00 77.75 98 ALA A C 1
ATOM 563 O O . ALA A 1 98 ? 12.512 38.178 55.809 1.00 77.57 98 ALA A O 1
ATOM 565 N N . PHE A 1 99 ? 11.163 37.619 54.099 1.00 70.78 99 PHE A N 1
ATOM 566 C CA . PHE A 1 99 ? 12.269 37.643 53.146 1.00 65.82 99 PHE A CA 1
ATOM 567 C C . PHE A 1 99 ? 12.799 39.055 52.930 1.00 74.91 99 PHE A C 1
ATOM 568 O O . PHE A 1 99 ? 13.979 39.226 52.603 1.00 78.41 99 PHE A O 1
ATOM 576 N N . MET A 1 100 ? 11.951 40.072 53.101 1.00 73.38 100 MET A N 1
ATOM 577 C CA . MET A 1 100 ? 12.400 41.450 52.921 1.00 72.46 100 MET A CA 1
ATOM 578 C C . MET A 1 100 ? 13.408 41.846 53.994 1.00 75.84 100 MET A C 1
ATOM 579 O O . MET A 1 100 ? 14.476 42.391 53.689 1.00 76.89 100 MET A O 1
ATOM 584 N N . GLY A 1 101 ? 13.084 41.581 55.261 1.00 70.46 101 GLY A N 1
ATOM 585 C CA . GLY A 1 101 ? 14.016 41.887 56.332 1.00 76.51 101 GLY A CA 1
ATOM 586 C C . GLY A 1 101 ? 15.293 41.076 56.257 1.00 77.68 101 GLY A C 1
ATOM 587 O O . GLY A 1 101 ? 16.363 41.557 56.642 1.00 76.82 101 GLY A O 1
ATOM 588 N N . LEU A 1 102 ? 15.205 39.840 55.760 1.00 77.07 102 LEU A N 1
ATOM 589 C CA . LEU A 1 102 ? 16.396 39.011 55.618 1.00 70.74 102 LEU A CA 1
ATOM 590 C C . LEU A 1 102 ? 17.275 39.481 54.467 1.00 73.69 102 LEU A C 1
ATOM 591 O O . LEU A 1 102 ? 18.504 39.378 54.548 1.00 76.53 102 LEU A O 1
ATOM 596 N N . LEU A 1 103 ? 16.673 39.995 53.391 1.00 72.41 103 LEU A N 1
ATOM 597 C CA . LEU A 1 103 ? 17.469 40.599 52.328 1.00 72.71 103 LEU A CA 1
ATOM 598 C C . LEU A 1 103 ? 18.169 41.858 52.820 1.00 78.12 103 LEU A C 1
ATOM 599 O O . LEU A 1 103 ? 19.341 42.090 52.500 1.00 77.09 103 LEU A O 1
ATOM 604 N N . ASN A 1 104 ? 17.464 42.682 53.599 1.00 81.63 104 ASN A N 1
ATOM 605 C CA . ASN A 1 104 ? 18.086 43.851 54.207 1.00 85.58 104 ASN A CA 1
ATOM 606 C C . ASN A 1 104 ? 19.112 43.469 55.265 1.00 85.54 104 ASN A C 1
ATOM 607 O O . ASN A 1 104 ? 19.989 44.280 55.580 1.00 89.70 104 ASN A O 1
ATOM 612 N N . ALA A 1 105 ? 19.026 42.254 55.812 1.00 78.55 105 ALA A N 1
ATOM 613 C CA . ALA A 1 105 ? 19.951 41.843 56.863 1.00 73.84 105 ALA A CA 1
ATOM 614 C C . ALA A 1 105 ? 21.353 41.594 56.324 1.00 79.31 105 ALA A C 1
ATOM 615 O O . ALA A 1 105 ? 22.330 41.716 57.071 1.00 89.55 105 ALA A O 1
ATOM 617 N N . GLY A 1 106 ? 21.477 41.237 55.049 1.00 79.82 106 GLY A N 1
ATOM 618 C CA . GLY A 1 106 ? 22.786 41.007 54.472 1.00 80.26 106 GLY A CA 1
ATOM 619 C C . GLY A 1 106 ? 22.825 39.925 53.412 1.00 78.08 106 GLY A C 1
ATOM 620 O O . GLY A 1 106 ? 23.728 39.913 52.571 1.00 73.64 106 GLY A O 1
ATOM 621 N N . PHE A 1 107 ? 21.862 39.006 53.444 1.00 80.84 107 PHE A N 1
ATOM 622 C CA . PHE A 1 107 ? 21.813 37.946 52.446 1.00 72.39 107 PHE A CA 1
ATOM 623 C C . PHE A 1 107 ? 21.476 38.519 51.076 1.00 69.32 107 PHE A C 1
ATOM 624 O O . PHE A 1 107 ? 20.631 39.408 50.946 1.00 76.80 107 PHE A O 1
ATOM 632 N N . SER A 1 108 ? 22.146 38.001 50.046 1.00 66.19 108 SER A N 1
ATOM 633 C CA . SER A 1 108 ? 21.894 38.465 48.689 1.00 69.37 108 SER A CA 1
ATOM 634 C C . SER A 1 108 ? 20.676 37.805 48.060 1.00 73.49 108 SER A C 1
ATOM 635 O O . SER A 1 108 ? 20.091 38.375 47.133 1.00 73.88 108 SER A O 1
ATOM 638 N N . HIS A 1 109 ? 20.286 36.623 48.532 1.00 66.70 109 HIS A N 1
ATOM 639 C CA . HIS A 1 109 ? 19.085 35.977 48.028 1.00 65.49 109 HIS A CA 1
ATOM 640 C C . HIS A 1 109 ? 18.483 35.104 49.118 1.00 62.73 109 HIS A C 1
ATOM 641 O O . HIS A 1 109 ? 19.197 34.538 49.950 1.00 57.25 109 HIS A O 1
ATOM 648 N N . ILE A 1 110 ? 17.155 35.015 49.109 1.00 68.01 110 ILE A N 1
ATOM 649 C CA . ILE A 1 110 ? 16.401 34.190 50.044 1.00 65.72 110 ILE A CA 1
ATOM 650 C C . ILE A 1 110 ? 15.642 33.141 49.246 1.00 65.25 110 ILE A C 1
ATOM 651 O O . ILE A 1 110 ? 15.040 33.451 48.212 1.00 68.37 110 ILE A O 1
ATOM 656 N N . GLU A 1 111 ? 15.670 31.904 49.726 1.00 63.56 111 GLU A N 1
ATOM 657 C CA . GLU A 1 111 ? 14.979 30.792 49.082 1.00 61.53 111 GLU A CA 1
ATOM 658 C C . GLU A 1 111 ? 13.743 30.468 49.920 1.00 59.21 111 GLU A C 1
ATOM 659 O O . GLU A 1 111 ? 13.805 29.698 50.878 1.00 59.72 111 GLU A O 1
ATOM 665 N N . VAL A 1 112 ? 12.616 31.078 49.554 1.00 62.08 112 VAL A N 1
ATOM 666 C CA . VAL A 1 112 ? 11.355 30.804 50.230 1.00 63.01 112 VAL A CA 1
ATOM 667 C C . VAL A 1 112 ? 10.937 29.366 49.955 1.00 66.21 112 VAL A C 1
ATOM 668 O O . VAL A 1 112 ? 11.040 28.874 48.824 1.00 69.14 112 VAL A O 1
ATOM 672 N N . GLY A 1 113 ? 10.466 28.681 50.994 1.00 65.16 113 GLY A N 1
ATOM 673 C CA . GLY A 1 113 ? 10.080 27.289 50.871 1.00 61.94 113 GLY A CA 1
ATOM 674 C C . GLY A 1 113 ? 10.512 26.476 52.072 1.00 65.41 113 GLY A C 1
ATOM 675 O O . GLY A 1 113 ? 11.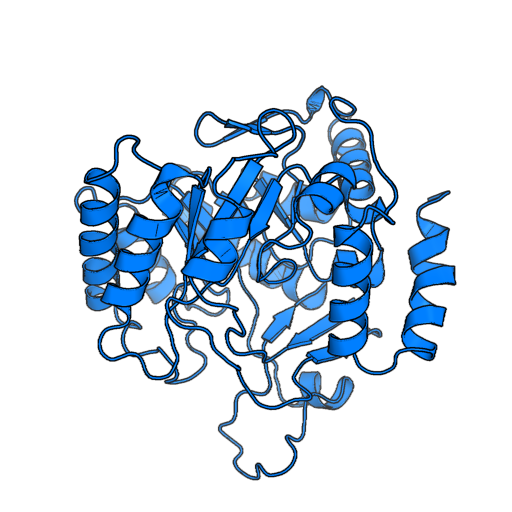150 27.011 52.985 1.00 64.92 113 GLY A O 1
ATOM 676 N N . THR A 1 114 ? 10.190 25.185 52.090 1.00 63.32 114 THR A N 1
ATOM 677 C CA . THR A 1 114 ? 9.498 24.511 50.994 1.00 62.40 114 THR A CA 1
ATOM 678 C C . THR A 1 114 ? 7.985 24.713 51.062 1.00 63.11 114 THR A C 1
ATOM 679 O O . THR A 1 114 ? 7.380 24.581 52.126 1.00 68.37 114 THR A O 1
ATOM 683 N N . VAL A 1 115 ? 7.382 25.036 49.918 1.00 64.83 115 VAL A N 1
ATOM 684 C CA . VAL A 1 115 ? 5.954 25.310 49.814 1.00 63.86 115 VAL A CA 1
ATOM 685 C C . VAL A 1 115 ? 5.275 24.122 49.148 1.00 62.13 115 VAL A C 1
ATOM 686 O O . VAL A 1 115 ? 5.718 23.656 48.091 1.00 66.04 115 VAL A O 1
ATOM 690 N N . THR A 1 116 ? 4.204 23.637 49.766 1.00 64.89 116 THR A N 1
ATOM 691 C CA . THR A 1 116 ? 3.360 22.573 49.247 1.00 64.27 116 THR A CA 1
ATOM 692 C C . THR A 1 116 ? 2.081 23.154 48.662 1.00 62.47 116 THR A C 1
ATOM 693 O O . THR A 1 116 ? 1.696 24.282 48.986 1.00 66.13 116 THR A O 1
ATOM 697 N N . PRO A 1 117 ? 1.397 22.417 47.770 1.00 69.28 117 PRO A N 1
ATOM 698 C CA . PRO A 1 117 ? 0.145 22.935 47.195 1.00 69.11 117 PRO A CA 1
ATOM 699 C C . PRO A 1 117 ? -0.910 23.249 48.244 1.00 69.85 117 PRO A C 1
ATOM 700 O O . PRO A 1 117 ? -1.398 24.382 48.321 1.00 69.14 117 PRO A O 1
ATOM 704 N N . ASN A 1 118 ? -1.274 22.250 49.060 1.00 69.94 118 ASN A N 1
ATOM 705 C CA . ASN A 1 118 ? -2.236 22.486 50.125 1.00 67.13 118 ASN A CA 1
ATOM 706 C C . ASN A 1 118 ? -1.519 22.829 51.427 1.00 66.69 118 ASN A C 1
ATOM 707 O O . ASN A 1 118 ? -0.381 22.401 51.646 1.00 69.29 118 ASN A O 1
ATOM 712 N N . PRO A 1 119 ? -2.153 23.611 52.299 1.00 69.69 119 PRO A N 1
ATOM 713 C CA . PRO A 1 119 ? -1.561 23.872 53.619 1.00 68.21 119 PRO A CA 1
ATOM 714 C C . PRO A 1 119 ? -1.349 22.572 54.383 1.00 63.50 119 PRO A C 1
ATOM 715 O O . PRO A 1 119 ? -2.238 21.721 54.455 1.00 72.84 119 PRO A O 1
ATOM 719 N N . GLN A 1 120 ? -0.156 22.422 54.951 1.00 67.53 120 GLN A N 1
ATOM 720 C CA . GLN A 1 120 ? 0.260 21.167 55.560 1.00 74.56 120 GLN A CA 1
ATOM 721 C C . GLN A 1 120 ? 0.745 21.415 56.980 1.00 77.04 120 GLN A C 1
ATOM 722 O O . GLN A 1 120 ? 1.361 22.447 57.264 1.00 77.58 120 GLN A O 1
ATOM 728 N N . LEU A 1 121 ? 0.469 20.458 57.869 1.00 75.13 121 LEU A N 1
ATOM 729 C CA . LEU A 1 121 ? 0.860 20.613 59.265 1.00 82.47 121 LEU A CA 1
ATOM 730 C C . LEU A 1 121 ? 2.298 20.163 59.498 1.00 85.41 121 LEU A C 1
ATOM 731 O O . LEU A 1 121 ? 3.049 20.824 60.224 1.00 81.47 121 LEU A O 1
ATOM 736 N N . GLY A 1 122 ? 2.692 19.047 58.900 1.00 80.92 122 GLY A N 1
ATOM 737 C CA . GLY A 1 122 ? 4.019 18.500 59.096 1.00 79.53 122 GLY A CA 1
ATOM 738 C C . GLY A 1 122 ? 4.036 17.424 60.161 1.00 82.10 122 GLY A C 1
ATOM 739 O O . GLY A 1 122 ? 3.006 16.994 60.687 1.00 86.55 122 GLY A O 1
ATOM 740 N N . ASN A 1 123 ? 5.250 16.985 60.483 1.00 83.19 123 ASN A N 1
ATOM 741 C CA . ASN A 1 123 ? 5.428 15.945 61.481 1.00 78.71 123 ASN A CA 1
ATOM 742 C C . ASN A 1 123 ? 5.182 16.494 62.884 1.00 81.49 123 ASN A C 1
ATOM 743 O O . ASN A 1 123 ? 5.156 17.707 63.113 1.00 79.33 123 ASN A O 1
ATOM 748 N N . ALA A 1 124 ? 5.004 15.575 63.829 1.00 85.52 124 ALA A N 1
ATOM 749 C CA . ALA A 1 124 ? 4.689 15.952 65.198 1.00 88.70 124 ALA A CA 1
ATOM 750 C C . ALA A 1 124 ? 5.869 16.656 65.859 1.00 88.57 124 ALA A C 1
ATOM 751 O O . ALA A 1 124 ? 7.035 16.396 65.547 1.00 84.35 124 ALA A O 1
ATOM 753 N N . ARG A 1 125 ? 5.546 17.569 66.798 1.00 87.79 125 ARG A N 1
ATOM 754 C CA . ARG A 1 125 ? 6.491 18.361 67.569 1.00 84.61 125 ARG A CA 1
ATOM 755 C C . ARG A 1 125 ? 6.761 17.708 68.921 1.00 84.93 125 ARG A C 1
ATOM 756 O O . ARG A 1 125 ? 5.882 17.048 69.484 1.00 88.39 125 ARG A O 1
ATOM 764 N N . PRO A 1 126 ? 7.972 17.862 69.484 1.00 87.81 126 PRO A N 1
ATOM 765 C CA . PRO A 1 126 ? 9.107 18.629 68.953 1.00 91.69 126 PRO A CA 1
ATOM 766 C C . PRO A 1 126 ? 9.793 17.964 67.760 1.00 83.77 126 PRO A C 1
ATOM 767 O O . PRO A 1 126 ? 9.996 16.750 67.751 1.00 81.23 126 PRO A O 1
ATOM 771 N N . ARG A 1 127 ? 10.143 18.775 66.760 1.00 84.18 127 ARG A N 1
ATOM 772 C CA . ARG A 1 127 ? 10.780 18.285 65.545 1.00 82.15 127 ARG A CA 1
ATOM 773 C C . ARG A 1 127 ? 12.057 19.047 65.210 1.00 82.90 127 ARG A C 1
ATOM 774 O O . ARG A 1 127 ? 12.572 18.908 64.094 1.00 77.38 127 ARG A O 1
ATOM 782 N N . ILE A 1 128 ? 12.577 19.846 66.140 1.00 84.07 128 ILE A N 1
ATOM 783 C CA . ILE A 1 128 ? 13.813 20.597 65.947 1.00 82.20 128 ILE A CA 1
ATOM 784 C C . ILE A 1 128 ? 14.627 20.509 67.229 1.00 80.75 128 ILE A C 1
ATOM 785 O O . ILE A 1 128 ? 14.101 20.747 68.321 1.00 90.19 128 ILE A O 1
ATOM 790 N N . PHE A 1 129 ? 15.909 20.169 67.101 1.00 79.62 129 PHE A N 1
ATOM 791 C CA . PHE A 1 129 ? 16.775 19.976 68.257 1.00 81.76 129 PHE A CA 1
ATOM 792 C C . PHE A 1 129 ? 18.132 20.607 67.988 1.00 80.63 129 PHE A C 1
ATOM 793 O O . PHE A 1 129 ? 18.705 20.417 66.912 1.00 76.33 129 PHE A O 1
ATOM 801 N N . ARG A 1 130 ? 18.641 21.351 68.966 1.00 86.47 130 ARG A N 1
ATOM 802 C CA . ARG A 1 130 ? 19.946 21.987 68.854 1.00 84.55 130 ARG A CA 1
ATOM 803 C C . ARG A 1 130 ? 21.041 21.040 69.325 1.00 84.17 130 ARG A C 1
ATOM 804 O O . ARG A 1 130 ? 20.873 20.318 70.311 1.00 87.49 130 ARG A O 1
ATOM 812 N N . TRP A 1 131 ? 22.168 21.056 68.616 0.95 81.21 131 TRP A N 1
ATOM 813 C CA . TRP A 1 131 ? 23.388 20.361 69.028 0.95 78.10 131 TRP A CA 1
ATOM 814 C C . TRP A 1 131 ? 24.477 21.423 69.127 0.95 79.96 131 TRP A C 1
ATOM 815 O O . TRP A 1 131 ? 25.347 21.529 68.260 0.95 78.75 131 TRP A O 1
ATOM 826 N N . THR A 1 132 ? 24.419 22.215 70.202 1.00 87.42 132 THR A N 1
ATOM 827 C CA . THR A 1 132 ? 25.294 23.376 70.332 1.00 85.15 132 THR A CA 1
ATOM 828 C C . THR A 1 132 ? 26.759 22.978 70.475 1.00 84.05 132 THR A C 1
ATOM 829 O O . THR A 1 132 ? 27.647 23.753 70.099 1.00 83.36 132 THR A O 1
ATOM 833 N N . GLU A 1 133 ? 27.031 21.781 71.002 1.00 82.63 133 GLU A N 1
ATOM 834 C CA . GLU A 1 133 ? 28.414 21.346 71.177 1.00 80.87 133 GLU A CA 1
ATOM 835 C C . GLU A 1 133 ? 29.152 21.258 69.848 1.00 85.95 133 GLU A C 1
ATOM 836 O O . GLU A 1 133 ? 30.382 21.382 69.812 1.00 85.69 133 GLU A O 1
ATOM 838 N N . LYS A 1 134 ? 28.427 21.049 68.749 1.00 82.10 134 LYS A N 1
ATOM 839 C CA . LYS A 1 134 ? 29.025 20.968 67.423 1.00 87.81 134 LYS A CA 1
ATOM 840 C C . LYS A 1 134 ? 28.498 22.040 66.477 1.00 84.84 134 LYS A C 1
ATOM 841 O O . LYS A 1 134 ? 28.786 21.982 65.275 1.00 85.02 134 LYS A O 1
ATOM 844 N N . GLU A 1 135 ? 27.749 23.018 66.989 1.00 84.31 135 GLU A N 1
ATOM 845 C CA . GLU A 1 135 ? 27.100 24.042 66.167 1.00 84.85 135 GLU A CA 1
ATOM 846 C C . GLU A 1 135 ? 26.270 23.398 65.058 1.00 82.07 135 GLU A C 1
ATOM 847 O O . GLU A 1 135 ? 26.377 23.742 63.879 1.00 81.15 135 GLU A O 1
ATOM 853 N N . ALA A 1 136 ? 25.430 22.445 65.454 1.00 78.66 136 ALA A N 1
ATOM 854 C CA . ALA A 1 136 ? 24.638 21.656 64.525 1.00 74.97 136 ALA A CA 1
ATOM 855 C C . ALA A 1 136 ? 23.175 21.665 64.949 1.00 76.32 136 ALA A C 1
ATOM 856 O O . ALA A 1 136 ? 22.828 22.029 66.076 1.00 78.29 136 ALA A O 1
ATOM 858 N N . VAL A 1 137 ? 22.314 21.258 64.018 1.00 73.60 137 VAL A N 1
ATOM 859 C CA . VAL A 1 137 ? 20.876 21.160 64.246 1.00 73.74 137 VAL A CA 1
ATOM 860 C C . VAL A 1 137 ? 20.372 19.873 63.606 1.00 73.65 137 VAL A C 1
ATOM 861 O O . VAL A 1 137 ? 20.762 19.531 62.485 1.00 78.58 137 VAL A O 1
ATOM 865 N N . VAL A 1 138 ? 19.513 19.155 64.326 1.00 65.22 138 VAL A N 1
ATOM 866 C CA . VAL A 1 138 ? 18.823 17.976 63.811 1.00 72.91 138 VAL A CA 1
ATOM 867 C C . VAL A 1 138 ? 17.335 18.297 63.754 1.00 78.43 138 VAL A C 1
ATOM 868 O O . VAL A 1 138 ? 16.733 18.661 64.772 1.00 82.32 138 VAL A O 1
ATOM 872 N N . ASN A 1 139 ? 16.739 18.164 62.569 1.00 76.61 139 ASN A N 1
ATOM 873 C CA . ASN A 1 139 ? 15.344 18.523 62.361 1.00 74.98 139 ASN A CA 1
ATOM 874 C C . ASN A 1 139 ? 14.625 17.434 61.577 1.00 75.89 139 ASN A C 1
ATOM 875 O O . ASN A 1 139 ? 15.227 16.728 60.763 1.00 71.99 139 ASN A O 1
ATOM 880 N N . ARG A 1 140 ? 13.322 17.314 61.835 1.00 72.66 140 ARG A N 1
ATOM 881 C CA . ARG A 1 140 ? 12.436 16.421 61.096 1.00 71.73 140 ARG A CA 1
ATOM 882 C C . ARG A 1 140 ? 11.079 17.111 60.939 1.00 74.46 140 ARG A C 1
ATOM 883 O O . ARG A 1 140 ? 10.033 16.598 61.327 1.00 74.38 140 ARG A O 1
ATOM 891 N N . CYS A 1 141 ? 11.102 18.312 60.352 1.00 74.31 141 CYS A N 1
ATOM 892 C CA . CYS A 1 141 ? 9.890 19.119 60.248 1.00 69.60 141 CYS A CA 1
ATOM 893 C C . CYS A 1 141 ? 8.839 18.432 59.384 1.00 77.86 141 CYS A C 1
ATOM 894 O O . CYS A 1 141 ? 7.681 18.286 59.792 1.00 81.87 141 CYS A O 1
ATOM 897 N N . GLY A 1 142 ? 9.222 18.008 58.183 1.00 80.05 142 GLY A N 1
ATOM 898 C CA . GLY A 1 142 ? 8.305 17.301 57.313 1.00 82.91 142 GLY A CA 1
ATOM 899 C C . GLY A 1 142 ? 7.438 18.203 56.458 1.00 90.25 142 GLY A C 1
ATOM 900 O O . GLY A 1 142 ? 6.257 17.911 56.244 1.00 96.68 142 GLY A O 1
ATOM 901 N N . PHE A 1 143 ? 8.015 19.303 55.970 1.00 79.35 143 PHE A N 1
ATOM 902 C CA . PHE A 1 143 ? 7.352 20.229 55.050 1.00 77.91 143 PHE A CA 1
ATOM 903 C C . PHE A 1 143 ? 6.065 20.790 55.666 1.00 76.65 143 PHE A C 1
ATOM 904 O O . PHE A 1 143 ? 4.946 20.423 55.300 1.00 81.84 143 PHE A O 1
ATOM 912 N N . ASN A 1 144 ? 6.258 21.699 56.617 1.00 77.99 144 ASN A N 1
ATOM 913 C CA . ASN A 1 144 ? 5.154 22.451 57.204 1.00 80.32 144 ASN A CA 1
ATOM 914 C C . ASN A 1 144 ? 5.029 23.771 56.449 1.00 78.98 144 ASN A C 1
ATOM 915 O O . ASN A 1 144 ? 5.875 24.660 56.590 1.00 81.39 144 ASN A O 1
ATOM 920 N N . SER A 1 145 ? 3.981 23.894 55.637 1.00 72.01 145 SER A N 1
ATOM 921 C CA . SER A 1 145 ? 3.817 25.048 54.768 1.00 73.59 145 SER A CA 1
ATOM 922 C C . SER A 1 145 ? 2.381 25.545 54.844 1.00 71.52 145 SER A C 1
ATOM 923 O O . SER A 1 145 ? 1.468 24.819 55.244 1.00 69.12 145 SER A O 1
ATOM 926 N N . ASP A 1 146 ? 2.194 26.803 54.449 1.00 71.80 146 ASP A N 1
ATOM 927 C CA . ASP A 1 146 ? 0.881 27.434 54.428 1.00 72.06 146 ASP A CA 1
ATOM 928 C C . ASP A 1 146 ? 0.144 27.235 53.109 1.00 72.75 146 ASP A C 1
ATOM 929 O O . ASP A 1 146 ? -0.954 27.776 52.944 1.00 71.02 146 ASP A O 1
ATOM 934 N N . GLY A 1 147 ? 0.713 26.483 52.174 1.00 67.64 147 GLY A N 1
ATOM 935 C CA . GLY A 1 147 ? 0.082 26.233 50.896 1.00 70.95 147 GLY A CA 1
ATOM 936 C C . GLY A 1 147 ? 0.552 27.196 49.819 1.00 71.66 147 GLY A C 1
ATOM 937 O O . GLY A 1 147 ? 1.223 28.199 50.074 1.00 66.08 147 GLY A O 1
ATOM 938 N N . HIS A 1 148 ? 0.179 26.868 48.580 1.00 70.66 148 HIS A N 1
ATOM 939 C CA . HIS A 1 148 ? 0.571 27.695 47.442 1.00 64.58 148 HIS A CA 1
ATOM 940 C C . HIS A 1 148 ? -0.045 29.086 47.531 1.00 67.54 148 HIS A C 1
ATOM 941 O O . HIS A 1 148 ? 0.645 30.095 47.350 1.00 69.11 148 HIS A O 1
ATOM 948 N N . ASP A 1 149 ? -1.346 29.157 47.819 1.00 71.30 149 ASP A N 1
ATOM 949 C CA . ASP A 1 149 ? -2.060 30.428 47.736 1.00 74.50 149 ASP A CA 1
ATOM 950 C C . ASP A 1 149 ? -1.593 31.411 48.803 1.00 74.35 149 ASP A C 1
ATOM 951 O O . ASP A 1 149 ? -1.410 32.601 48.519 1.00 66.45 149 ASP A O 1
ATOM 956 N N . ALA A 1 150 ? -1.400 30.938 50.037 1.00 78.97 150 ALA A N 1
ATOM 957 C CA . ALA A 1 150 ? -0.999 31.839 51.114 1.00 69.75 150 ALA A CA 1
ATOM 958 C C . ALA A 1 150 ? 0.394 32.408 50.872 1.00 69.33 150 ALA A C 1
ATOM 959 O O . ALA A 1 150 ? 0.635 33.598 51.103 1.00 73.48 150 ALA A O 1
ATOM 961 N N . VAL A 1 151 ? 1.324 31.574 50.400 1.00 69.50 151 VAL A N 1
ATOM 962 C CA . VAL A 1 151 ? 2.679 32.051 50.146 1.00 67.28 151 VAL A CA 1
ATOM 963 C C . VAL A 1 151 ? 2.727 32.900 48.881 1.00 66.10 151 VAL A C 1
ATOM 964 O O . VAL A 1 151 ? 3.498 33.865 48.802 1.00 67.44 151 VAL A O 1
ATOM 968 N N . TYR A 1 152 ? 1.908 32.569 47.879 1.00 69.24 152 TYR A N 1
ATOM 969 C CA . TYR A 1 152 ? 1.895 33.350 46.646 1.00 65.43 152 TYR A CA 1
ATOM 970 C C . TYR A 1 152 ? 1.367 34.760 46.875 1.00 68.49 152 TYR A C 1
ATOM 971 O O . TYR A 1 152 ? 1.810 35.701 46.207 1.00 70.32 152 TYR A O 1
ATOM 980 N N . GLU A 1 153 ? 0.425 34.929 47.807 1.00 72.54 153 GLU A N 1
ATOM 981 C CA . GLU A 1 153 ? -0.079 36.262 48.116 1.00 68.81 153 GLU A CA 1
ATOM 982 C C . GLU A 1 153 ? 0.994 37.154 48.723 1.00 72.76 153 GLU A C 1
ATOM 983 O O . GLU A 1 153 ? 0.877 38.382 48.653 1.00 80.77 153 GLU A O 1
ATOM 989 N N . ARG A 1 154 ? 2.035 36.567 49.310 1.00 68.29 154 ARG A N 1
ATOM 990 C CA . ARG A 1 154 ? 3.128 37.331 49.893 1.00 69.94 154 ARG A CA 1
ATOM 991 C C . ARG A 1 154 ? 4.266 37.593 48.914 1.00 74.27 154 ARG A C 1
ATOM 992 O O . ARG A 1 154 ? 5.197 38.331 49.256 1.00 78.19 154 ARG A O 1
ATOM 1000 N N . LEU A 1 155 ? 4.215 37.017 47.710 1.00 66.58 155 LEU A N 1
ATOM 1001 C CA . LEU A 1 155 ? 5.282 37.174 46.731 1.00 65.65 155 LEU A CA 1
ATOM 1002 C C . LEU A 1 155 ? 4.812 37.711 45.386 1.00 74.88 155 LEU A C 1
ATOM 1003 O O . LEU A 1 155 ? 5.631 37.820 44.466 1.00 80.33 155 LEU A O 1
ATOM 1008 N N . LYS A 1 156 ? 3.530 38.056 45.240 1.00 73.40 156 LYS A N 1
ATOM 1009 C CA . LYS A 1 156 ? 2.999 38.366 43.916 1.00 73.01 156 LYS A CA 1
ATOM 1010 C C . LYS A 1 156 ? 3.513 39.703 43.393 1.00 77.26 156 LYS A C 1
ATOM 1011 O O . LYS A 1 156 ? 3.823 39.828 42.202 1.00 77.08 156 LYS A O 1
ATOM 1015 N N . ASP A 1 157 ? 3.613 40.712 44.256 1.00 80.64 157 ASP A N 1
ATOM 1016 C CA . ASP A 1 157 ? 3.994 42.049 43.817 1.00 79.30 157 ASP A CA 1
ATOM 1017 C C . ASP A 1 157 ? 5.489 42.203 43.576 1.00 78.20 157 ASP A C 1
ATOM 1018 O O . ASP A 1 157 ? 5.910 43.261 43.095 1.00 79.67 157 ASP A O 1
ATOM 1023 N N . ARG A 1 158 ? 6.291 41.185 43.882 1.00 81.92 158 ARG A N 1
ATOM 1024 C CA . ARG A 1 158 ? 7.737 41.247 43.780 1.00 75.45 158 ARG A CA 1
ATOM 1025 C C . ARG A 1 158 ? 8.308 42.493 44.463 1.00 75.70 158 ARG A C 1
ATOM 1026 O O . ARG A 1 158 ? 8.929 43.342 43.811 1.00 74.16 158 ARG A O 1
ATOM 1034 N N . PRO A 1 159 ? 8.115 42.634 45.780 1.00 76.53 159 PRO A N 1
ATOM 1035 C CA . PRO A 1 159 ? 8.621 43.832 46.469 1.00 73.73 159 PRO A CA 1
ATOM 1036 C C . PRO A 1 159 ? 10.134 43.877 46.584 1.00 74.44 159 PRO A C 1
ATOM 1037 O O . PRO A 1 159 ? 10.678 44.941 46.907 1.00 81.28 159 PRO A O 1
ATOM 1041 N N . TRP A 1 160 ? 10.825 42.768 46.329 1.00 74.25 160 TRP A N 1
ATOM 1042 C CA . TRP A 1 160 ? 12.278 42.705 46.410 1.00 69.52 160 TRP A CA 1
ATOM 1043 C C . TRP A 1 160 ? 12.966 43.189 45.140 1.00 71.88 160 TRP A C 1
ATOM 1044 O O . TRP A 1 160 ? 14.190 43.051 45.035 1.00 71.90 160 TRP A O 1
ATOM 1055 N N . GLU A 1 161 ? 12.215 43.733 44.183 0.94 68.39 161 GLU A N 1
ATOM 1056 C CA . GLU A 1 161 ? 12.783 44.141 42.904 0.94 68.36 161 GLU A CA 1
ATOM 1057 C C . GLU A 1 161 ? 13.913 45.140 43.115 0.94 71.62 161 GLU A C 1
ATOM 1058 O O . GLU A 1 161 ? 13.717 46.196 43.724 0.94 76.99 161 GLU A O 1
ATOM 1064 N N . GLY A 1 162 ? 15.099 44.799 42.614 1.00 71.22 162 GLY A N 1
ATOM 1065 C CA . GLY A 1 162 ? 16.267 45.636 42.774 1.00 67.85 162 GLY A CA 1
ATOM 1066 C C . GLY A 1 162 ? 16.930 45.561 44.131 1.00 73.14 162 GLY A C 1
ATOM 1067 O O . GLY A 1 162 ? 17.980 46.188 44.322 1.00 75.57 162 GLY A O 1
ATOM 1068 N N . ARG A 1 163 ? 16.359 44.818 45.077 1.00 79.70 163 ARG A N 1
ATOM 1069 C CA . ARG A 1 163 ? 16.914 44.689 46.416 1.00 78.69 163 ARG A CA 1
ATOM 1070 C C . ARG A 1 163 ? 17.460 43.297 46.702 1.00 75.36 163 ARG A C 1
ATOM 1071 O O . ARG A 1 163 ? 17.926 43.049 47.819 1.00 82.08 163 ARG A O 1
ATOM 1077 N N . GLY A 1 164 ? 17.416 42.392 45.739 1.00 70.45 164 GLY A N 1
ATOM 1078 C CA . GLY A 1 164 ? 17.925 41.051 45.931 1.00 73.39 164 GLY A CA 1
ATOM 1079 C C . GLY A 1 164 ? 17.199 40.070 45.033 1.00 73.44 164 GLY A C 1
ATOM 1080 O O . GLY A 1 164 ? 16.430 40.451 44.155 1.00 75.95 164 GLY A O 1
ATOM 1081 N N . VAL A 1 165 ? 17.462 38.789 45.280 1.00 74.02 165 VAL A N 1
ATOM 1082 C CA . VAL A 1 165 ? 16.902 37.690 44.504 1.00 69.35 165 VAL A CA 1
ATOM 1083 C C . VAL A 1 165 ? 16.075 36.815 45.436 1.00 69.51 165 VAL A C 1
ATOM 1084 O O . VAL A 1 165 ? 16.447 36.605 46.594 1.00 67.01 165 VAL A O 1
ATOM 1088 N N . ILE A 1 166 ? 14.945 36.318 44.938 1.00 66.94 166 ILE A N 1
ATOM 1089 C CA . ILE A 1 166 ? 14.071 35.443 45.710 1.00 66.11 166 ILE A CA 1
ATOM 1090 C C . ILE A 1 166 ? 13.791 34.195 44.888 1.00 63.20 166 ILE A C 1
ATOM 1091 O O . ILE A 1 166 ? 13.320 34.289 43.748 1.00 65.89 166 ILE A O 1
ATOM 1096 N N . GLY A 1 167 ? 14.083 33.031 45.462 1.00 60.22 167 GLY A N 1
ATOM 1097 C CA . GLY A 1 167 ? 13.731 31.769 44.846 1.00 62.60 167 GLY A CA 1
ATOM 1098 C C . GLY A 1 167 ? 12.658 31.055 45.637 1.00 61.44 167 GLY A C 1
ATOM 1099 O O . GLY A 1 167 ? 12.458 31.351 46.819 1.00 65.65 167 GLY A O 1
ATOM 1100 N N . VAL A 1 168 ? 11.954 30.119 45.007 1.00 63.99 168 VAL A N 1
ATOM 1101 C CA . VAL A 1 168 ? 10.893 29.361 45.657 1.00 57.36 168 VAL A CA 1
ATOM 1102 C C . VAL A 1 168 ? 11.221 27.880 45.550 1.00 58.19 168 VAL A C 1
ATOM 1103 O O . VAL A 1 168 ? 11.490 27.375 44.454 1.00 57.07 168 VAL A O 1
ATOM 1107 N N . ASN A 1 169 ? 11.202 27.190 46.688 1.00 58.12 169 ASN A N 1
ATOM 1108 C CA . ASN A 1 169 ? 11.461 25.759 46.753 1.00 62.46 169 ASN A CA 1
ATOM 1109 C C . ASN A 1 169 ? 10.127 25.024 46.806 1.00 62.16 169 ASN A C 1
ATOM 1110 O O . ASN A 1 169 ? 9.372 25.170 47.773 1.00 63.44 169 ASN A O 1
ATOM 1115 N N . LEU A 1 170 ? 9.846 24.232 45.775 1.00 62.43 170 LEU A N 1
ATOM 1116 C CA . LEU A 1 170 ? 8.552 23.579 45.633 1.00 58.57 170 LEU A CA 1
ATOM 1117 C C . LEU A 1 170 ? 8.584 22.173 46.219 1.00 57.96 170 LEU A C 1
ATOM 1118 O O . LEU A 1 170 ? 9.593 21.469 46.127 1.00 60.64 170 LEU A O 1
ATOM 1123 N N . GLY A 1 171 ? 7.464 21.770 46.822 1.00 56.86 171 GLY A N 1
ATOM 1124 C CA . GLY A 1 171 ? 7.334 20.448 47.397 1.00 65.73 171 GLY A CA 1
ATOM 1125 C C . GLY A 1 171 ? 5.948 19.884 47.151 1.00 59.71 171 GLY A C 1
ATOM 1126 O O . GLY A 1 171 ? 5.098 20.525 46.533 1.00 62.34 171 GLY A O 1
ATOM 1127 N N . CYS A 1 172 ? 5.739 18.668 47.650 1.00 62.87 172 CYS A N 1
ATOM 1128 C CA . CYS A 1 172 ? 4.470 17.973 47.512 1.00 72.65 172 CYS A CA 1
ATOM 1129 C C . CYS A 1 172 ? 3.869 17.701 48.885 1.00 69.46 172 CYS A C 1
ATOM 1130 O O . CYS A 1 172 ? 4.572 17.655 49.899 1.00 70.31 172 CYS A O 1
ATOM 1133 N N . ASN A 1 173 ? 2.552 17.521 48.905 1.00 64.76 173 ASN A N 1
ATOM 1134 C CA . ASN A 1 173 ? 1.860 17.209 50.144 1.00 69.59 173 ASN A CA 1
ATOM 1135 C C . ASN A 1 173 ? 2.120 15.761 50.554 1.00 75.28 173 ASN A C 1
ATOM 1136 O O . ASN A 1 173 ? 2.519 14.917 49.748 1.00 77.97 173 ASN A O 1
ATOM 1141 N N . LYS A 1 174 ? 1.892 15.484 51.840 1.00 78.22 174 LYS A N 1
ATOM 1142 C CA . LYS A 1 174 ? 2.094 14.132 52.352 1.00 85.55 174 LYS A CA 1
ATOM 1143 C C . LYS A 1 174 ? 1.053 13.170 51.791 1.00 83.93 174 LYS A C 1
ATOM 1144 O O . LYS A 1 174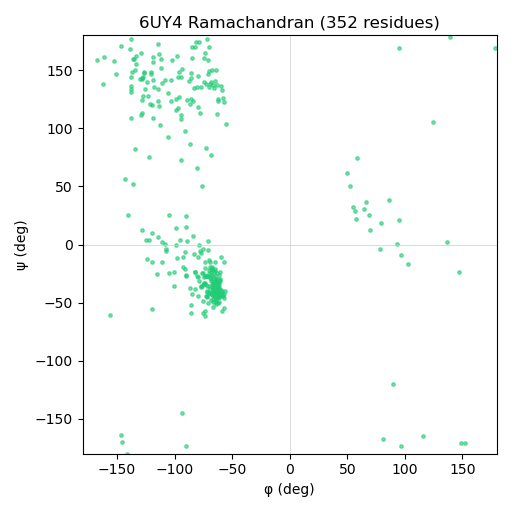 ? 1.383 12.041 51.412 1.00 85.05 174 LYS A O 1
ATOM 1150 N N . THR A 1 175 ? -0.204 13.604 51.724 1.00 89.65 175 THR A N 1
ATOM 1151 C CA . THR A 1 175 ? -1.301 12.786 51.229 1.00 97.68 175 THR A CA 1
ATOM 1152 C C . THR A 1 175 ? -1.515 12.938 49.727 1.00 94.91 175 THR A C 1
ATOM 1153 O O . THR A 1 175 ? -2.625 12.695 49.240 1.00 100.70 175 THR A O 1
ATOM 1157 N N . SER A 1 176 ? -0.482 13.330 48.988 1.00 89.17 176 SER A N 1
ATOM 1158 C CA . SER A 1 176 ? -0.635 13.597 47.565 1.00 85.94 176 SER A CA 1
ATOM 1159 C C . SER A 1 176 ? -0.756 12.300 46.775 1.00 82.58 176 SER A C 1
ATOM 1160 O O . SER A 1 176 ? -0.069 11.314 47.054 1.00 80.23 176 SER A O 1
ATOM 1163 N N . ALA A 1 177 ? -1.641 12.310 45.778 1.00 85.33 177 ALA A N 1
ATOM 1164 C CA . ALA A 1 177 ? -1.779 11.165 44.886 1.00 84.19 177 ALA A CA 1
ATOM 1165 C C . ALA A 1 177 ? -0.622 11.104 43.895 1.00 86.24 177 ALA A C 1
ATOM 1166 O O . ALA A 1 177 ? 0.115 10.114 43.841 1.00 88.43 177 ALA A O 1
ATOM 1168 N N . ASP A 1 178 ? -0.447 12.162 43.104 1.00 85.63 178 ASP A N 1
ATOM 1169 C CA . ASP A 1 178 ? 0.658 12.254 42.155 1.00 83.33 178 ASP A CA 1
ATOM 1170 C C . ASP A 1 178 ? 1.607 13.358 42.604 1.00 81.23 178 ASP A C 1
ATOM 1171 O O . ASP A 1 178 ? 1.306 14.547 42.416 1.00 82.99 178 ASP A O 1
ATOM 1176 N N . PRO A 1 179 ? 2.753 13.025 43.206 1.00 80.14 179 PRO A N 1
ATOM 1177 C CA . PRO A 1 179 ? 3.667 14.088 43.661 1.00 76.68 179 PRO A CA 1
ATOM 1178 C C . PRO A 1 179 ? 4.206 14.944 42.530 1.00 74.65 179 PRO A C 1
ATOM 1179 O O . PRO A 1 179 ? 4.393 16.153 42.712 1.00 74.12 179 PRO A O 1
ATOM 1183 N N . THR A 1 180 ? 4.463 14.349 41.362 1.00 72.63 180 THR A N 1
ATOM 1184 C CA . THR A 1 180 ? 4.946 15.131 40.229 1.00 72.28 180 THR A CA 1
ATOM 1185 C C . THR A 1 180 ? 3.935 16.189 39.813 1.00 72.10 180 THR A C 1
ATOM 1186 O O . THR A 1 180 ? 4.321 17.267 39.348 1.00 71.18 180 THR A O 1
ATOM 1190 N N . ALA A 1 181 ? 2.641 15.904 39.973 1.00 74.51 181 ALA A N 1
ATOM 1191 C CA . ALA A 1 181 ? 1.623 16.911 39.691 1.00 73.59 181 ALA A CA 1
ATOM 1192 C C . ALA A 1 181 ? 1.724 18.080 40.664 1.00 72.11 181 ALA A C 1
ATOM 1193 O O . ALA A 1 181 ? 1.467 19.230 40.289 1.00 65.39 181 ALA A O 1
ATOM 1195 N N . ASP A 1 182 ? 2.099 17.804 41.916 1.00 70.55 182 ASP A N 1
ATOM 1196 C CA . ASP A 1 182 ? 2.281 18.878 42.887 1.00 68.89 182 ASP A CA 1
ATOM 1197 C C . ASP A 1 182 ? 3.454 19.771 42.506 1.00 67.46 182 ASP A C 1
ATOM 1198 O O . ASP A 1 182 ? 3.372 20.999 42.631 1.00 70.86 182 ASP A O 1
ATOM 1203 N N . TYR A 1 183 ? 4.555 19.173 42.045 1.00 66.71 183 TYR A N 1
ATOM 1204 C CA . TYR A 1 183 ? 5.694 19.970 41.603 1.00 63.56 183 TYR A CA 1
ATOM 1205 C C . TYR A 1 183 ? 5.346 20.791 40.369 1.00 64.46 183 TYR A C 1
ATOM 1206 O O . TYR A 1 183 ? 5.757 21.951 40.252 1.00 64.68 183 TYR A O 1
ATOM 1215 N N . VAL A 1 184 ? 4.584 20.207 39.441 1.00 70.03 184 VAL A N 1
ATOM 1216 C CA . VAL A 1 184 ? 4.164 20.942 38.250 1.00 67.22 184 VAL A CA 1
ATOM 1217 C C . VAL A 1 184 ? 3.249 22.098 38.634 1.00 60.47 184 VAL A C 1
ATOM 1218 O O . VAL A 1 184 ? 3.363 23.205 38.093 1.00 62.18 184 VAL A O 1
ATOM 1222 N N . ALA A 1 185 ? 2.332 21.863 39.576 1.00 59.86 185 ALA A N 1
ATOM 1223 C CA . ALA A 1 185 ? 1.455 22.936 40.035 1.00 57.84 185 ALA A CA 1
ATOM 1224 C C . ALA A 1 185 ? 2.257 24.066 40.668 1.00 64.29 185 ALA A C 1
ATOM 1225 O O . ALA A 1 185 ? 1.927 25.245 40.493 1.00 59.40 185 ALA A O 1
ATOM 1227 N N . GLY A 1 186 ? 3.319 23.726 41.399 1.00 63.97 186 GLY A N 1
ATOM 1228 C CA . GLY A 1 186 ? 4.168 24.756 41.973 1.00 65.45 186 GLY A CA 1
ATOM 1229 C C . GLY A 1 186 ? 4.910 25.557 40.918 1.00 67.91 186 GLY A C 1
ATOM 1230 O O . GLY A 1 186 ? 5.059 26.775 41.044 1.00 66.70 186 GLY A O 1
ATOM 1231 N N . VAL A 1 187 ? 5.389 24.885 39.868 1.00 67.06 187 VAL A N 1
ATOM 1232 C CA . VAL A 1 187 ? 6.073 25.588 38.785 1.00 63.48 187 VAL A CA 1
ATOM 1233 C C . VAL A 1 187 ? 5.124 26.566 38.106 1.00 62.39 187 VAL A C 1
ATOM 1234 O O . VAL A 1 187 ? 5.506 27.692 37.764 1.00 62.77 187 VAL A O 1
ATOM 1238 N N . ARG A 1 188 ? 3.869 26.158 37.910 1.00 68.37 188 ARG A N 1
ATOM 1239 C CA . ARG A 1 188 ? 2.896 27.049 37.287 1.00 64.41 188 ARG A CA 1
ATOM 1240 C C . ARG A 1 188 ? 2.457 28.158 38.235 1.00 60.67 188 ARG A C 1
ATOM 1241 O O . ARG A 1 188 ? 2.073 29.242 37.782 1.00 54.99 188 ARG A O 1
ATOM 1243 N N . LYS A 1 189 ? 2.515 27.914 39.546 1.00 66.14 189 LYS A N 1
ATOM 1244 C CA . LYS A 1 189 ? 2.022 28.892 40.511 1.00 62.65 189 LYS A CA 1
ATOM 1245 C C . LYS A 1 189 ? 3.024 30.017 40.744 1.00 65.46 189 LYS A C 1
ATOM 1246 O O . LYS A 1 189 ? 2.640 31.192 40.785 1.00 71.15 189 LYS A O 1
ATOM 1252 N N . PHE A 1 190 ? 4.304 29.684 40.901 1.00 61.38 190 PHE A N 1
ATOM 1253 C CA . PHE A 1 190 ? 5.326 30.662 41.248 1.00 62.66 190 PHE A CA 1
ATOM 1254 C C . PHE A 1 190 ? 6.276 30.980 40.102 1.00 64.50 190 PHE A C 1
ATOM 1255 O O . PHE A 1 190 ? 7.190 31.791 40.285 1.00 67.42 190 PHE A O 1
ATOM 1263 N N . GLY A 1 191 ? 6.088 30.373 38.929 1.00 64.37 191 GLY A N 1
ATOM 1264 C CA . GLY A 1 191 ? 7.017 30.579 37.831 1.00 64.64 191 GLY A CA 1
ATOM 1265 C C . GLY A 1 191 ? 7.048 31.994 37.292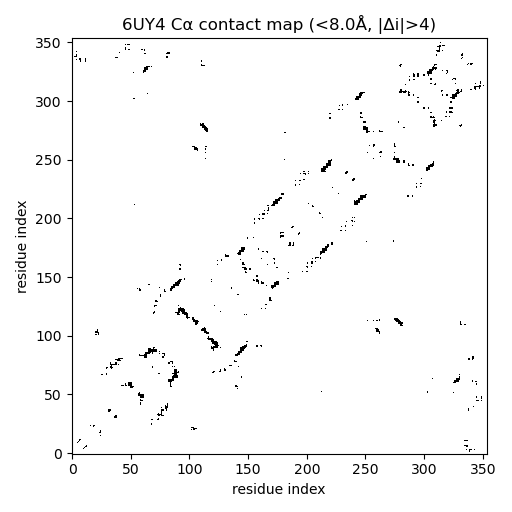 1.00 70.38 191 GLY A C 1
ATOM 1266 O O . GLY A 1 191 ? 8.039 32.385 36.666 1.00 66.18 191 GLY A O 1
ATOM 1267 N N . GLU A 1 192 ? 5.991 32.771 37.521 1.00 71.17 192 GLU A N 1
ATOM 1268 C CA . GLU A 1 192 ? 5.926 34.131 37.000 1.00 69.16 192 GLU A CA 1
ATOM 1269 C C . GLU A 1 192 ? 6.499 35.167 37.957 1.00 71.11 192 GLU A C 1
ATOM 1270 O O . GLU A 1 192 ? 6.962 36.221 37.507 1.00 74.42 192 GLU A O 1
ATOM 1276 N N . VAL A 1 193 ? 6.483 34.896 39.260 1.00 70.56 193 VAL A N 1
ATOM 1277 C CA . VAL A 1 193 ? 6.925 35.869 40.251 1.00 67.00 193 VAL A CA 1
ATOM 1278 C C . VAL A 1 193 ? 8.293 35.544 40.841 1.00 68.01 193 VAL A C 1
ATOM 1279 O O . VAL A 1 193 ? 8.973 36.465 41.319 1.00 70.47 193 VAL A O 1
ATOM 1283 N N . ALA A 1 194 ? 8.720 34.285 40.826 1.00 66.80 194 ALA A N 1
ATOM 1284 C CA . ALA A 1 194 ? 9.988 33.899 41.424 1.00 64.18 194 ALA A CA 1
ATOM 1285 C C . ALA A 1 194 ? 11.137 34.093 40.443 1.00 59.47 194 ALA A C 1
ATOM 1286 O O . ALA A 1 194 ? 10.977 33.947 39.229 1.00 62.88 194 ALA A O 1
ATOM 1288 N N . ASP A 1 195 ? 12.310 34.424 40.989 1.00 59.57 195 ASP A N 1
ATOM 1289 C CA . ASP A 1 195 ? 13.501 34.534 40.154 1.00 66.96 195 ASP A CA 1
ATOM 1290 C C . ASP A 1 195 ? 14.020 33.163 39.741 1.00 65.50 195 ASP A C 1
ATOM 1291 O O . ASP A 1 195 ? 14.550 33.010 38.635 1.00 64.72 195 ASP A O 1
ATOM 1296 N N . TYR A 1 196 ? 13.885 32.163 40.610 1.00 63.21 196 TYR A N 1
ATOM 1297 C CA . TYR A 1 196 ? 14.231 30.794 40.262 1.00 60.01 196 TYR A CA 1
ATOM 1298 C C . TYR A 1 196 ? 13.386 29.846 41.098 1.00 56.82 196 TYR A C 1
ATOM 1299 O O . TYR A 1 196 ? 12.867 30.211 42.155 1.00 59.23 196 TYR A O 1
ATOM 1308 N N . LEU A 1 197 ? 13.250 28.619 40.603 1.00 59.61 197 LEU A N 1
ATOM 1309 C CA . LEU A 1 197 ? 12.483 27.576 41.264 1.00 57.38 197 LEU A CA 1
ATOM 1310 C C . LEU A 1 197 ? 13.393 26.395 41.573 1.00 61.55 197 LEU A C 1
ATOM 1311 O O . LEU A 1 197 ? 14.334 26.106 40.827 1.00 62.51 197 LEU A O 1
ATOM 1316 N N . VAL A 1 198 ? 13.109 25.718 42.684 1.00 64.05 198 VAL A N 1
ATOM 1317 C CA . VAL A 1 198 ? 13.906 24.588 43.147 1.00 61.04 198 VAL A CA 1
ATOM 1318 C C . VAL A 1 198 ? 12.979 23.411 43.414 1.00 60.98 198 VAL A C 1
ATOM 1319 O O . VAL A 1 198 ? 11.856 23.588 43.900 1.00 58.87 198 VAL A O 1
ATOM 1323 N N . ILE A 1 199 ? 13.451 22.209 43.091 1.00 60.63 199 ILE A N 1
ATOM 1324 C CA . ILE A 1 199 ? 12.739 20.970 43.377 1.00 59.66 199 ILE A CA 1
ATOM 1325 C C . ILE A 1 199 ? 13.687 20.043 44.123 1.00 63.60 199 ILE A C 1
ATOM 1326 O O . ILE A 1 199 ? 14.810 19.799 43.667 1.00 60.69 199 ILE A O 1
ATOM 1331 N N . ASN A 1 200 ? 13.238 19.531 45.266 1.00 65.60 200 ASN A N 1
ATOM 1332 C CA . ASN A 1 200 ? 14.063 18.659 46.091 1.00 65.77 200 ASN A CA 1
ATOM 1333 C C . ASN A 1 200 ? 13.977 17.223 45.588 1.00 77.41 200 ASN A C 1
ATOM 1334 O O . ASN A 1 200 ? 12.881 16.660 45.484 1.00 82.89 200 ASN A O 1
ATOM 1339 N N . VAL A 1 201 ? 15.131 16.632 45.275 1.00 73.66 201 VAL A N 1
ATOM 1340 C CA . VAL A 1 201 ? 15.187 15.202 45.002 1.00 77.39 201 VAL A CA 1
ATOM 1341 C C . VAL A 1 201 ? 14.955 14.442 46.300 1.00 88.27 201 VAL A C 1
ATOM 1342 O O . VAL A 1 201 ? 15.506 14.792 47.353 1.00 90.78 201 VAL A O 1
ATOM 1346 N N . SER A 1 202 ? 14.122 13.405 46.236 0.92 98.64 202 SER A N 1
ATOM 1347 C CA . SER A 1 202 ? 13.800 12.624 47.424 0.92 104.11 202 SER A CA 1
ATOM 1348 C C . SER A 1 202 ? 15.052 11.952 47.972 0.92 111.96 202 SER A C 1
ATOM 1349 O O . SER A 1 202 ? 15.750 11.232 47.250 0.92 111.38 202 SER A O 1
ATOM 1352 N N . SER A 1 203 ? 15.338 12.199 49.247 1.00 115.01 203 SER A N 1
ATOM 1353 C CA . SER A 1 203 ? 16.508 11.613 49.872 1.00 114.61 203 SER A CA 1
ATOM 1354 C C . SER A 1 203 ? 16.299 10.117 50.073 1.00 124.84 203 SER A C 1
ATOM 1355 O O . SER A 1 203 ? 15.175 9.668 50.313 1.00 131.44 203 SER A O 1
ATOM 1358 N N . PRO A 1 204 ? 17.359 9.318 49.974 1.00 124.61 204 PRO A N 1
ATOM 1359 C CA . PRO A 1 204 ? 17.207 7.883 50.248 1.00 127.36 204 PRO A CA 1
ATOM 1360 C C . PRO A 1 204 ? 17.104 7.595 51.741 1.00 142.76 204 PRO A C 1
ATOM 1361 O O . PRO A 1 204 ? 17.802 6.717 52.259 1.00 140.63 204 PRO A O 1
ATOM 1365 N N . ASN A 1 205 ? 16.223 8.314 52.441 1.00 165.80 205 ASN A N 1
ATOM 1366 C CA . ASN A 1 205 ? 16.115 8.211 53.893 1.00 166.81 205 ASN A CA 1
ATOM 1367 C C . ASN A 1 205 ? 14.947 7.346 54.346 1.00 167.07 205 ASN A C 1
ATOM 1368 O O . ASN A 1 205 ? 15.065 6.626 55.346 1.00 172.68 205 ASN A O 1
ATOM 1370 N N . THR A 1 206 ? 13.827 7.394 53.632 1.00 161.35 206 THR A N 1
ATOM 1371 C CA . THR A 1 206 ? 12.616 6.697 54.039 1.00 161.34 206 THR A CA 1
ATOM 1372 C C . THR A 1 206 ? 11.708 6.569 52.824 1.00 159.42 206 THR A C 1
ATOM 1373 O O . THR A 1 206 ? 11.886 7.289 51.834 1.00 157.33 206 THR A O 1
ATOM 1375 N N . PRO A 1 207 ? 10.729 5.656 52.866 0.94 157.74 207 PRO A N 1
ATOM 1376 C CA . PRO A 1 207 ? 9.753 5.574 51.766 0.94 157.06 207 PRO A CA 1
ATOM 1377 C C . PRO A 1 207 ? 8.875 6.806 51.637 0.94 162.45 207 PRO A C 1
ATOM 1378 O O . PRO A 1 207 ? 8.211 6.960 50.602 0.94 167.90 207 PRO A O 1
ATOM 1382 N N . GLY A 1 208 ? 8.842 7.673 52.647 1.00 160.78 208 GLY A N 1
ATOM 1383 C CA . GLY A 1 208 ? 8.099 8.913 52.570 1.00 156.54 208 GLY A CA 1
ATOM 1384 C C . GLY A 1 208 ? 8.512 9.748 51.378 1.00 158.42 208 GLY A C 1
ATOM 1385 O O . GLY A 1 208 ? 9.577 10.372 51.385 1.00 157.93 208 GLY A O 1
ATOM 1386 N N . LEU A 1 209 ? 7.669 9.749 50.342 1.00 158.75 209 LEU A N 1
ATOM 1387 C CA . LEU A 1 209 ? 7.944 10.431 49.077 1.00 153.48 209 LEU A CA 1
ATOM 1388 C C . LEU A 1 209 ? 9.149 9.828 48.360 1.00 144.31 209 LEU A C 1
ATOM 1389 O O . LEU A 1 209 ? 9.870 10.526 47.644 1.00 137.27 209 LEU A O 1
ATOM 1391 N N . ARG A 1 210 ? 9.378 8.527 48.546 1.00 143.93 210 ARG A N 1
ATOM 1392 C CA . ARG A 1 210 ? 10.425 7.806 47.835 1.00 137.19 210 ARG A CA 1
ATOM 1393 C C . ARG A 1 210 ? 9.882 7.030 46.641 1.00 128.79 210 ARG A C 1
ATOM 1394 O O . ARG A 1 210 ? 10.575 6.157 46.106 1.00 125.85 210 ARG A O 1
ATOM 1396 N N . SER A 1 211 ? 8.650 7.322 46.220 1.00 128.18 211 SER A N 1
ATOM 1397 C CA . SER A 1 211 ? 8.119 6.745 44.992 1.00 118.29 211 SER A CA 1
ATOM 1398 C C . SER A 1 211 ? 8.808 7.290 43.750 1.00 113.93 211 SER A C 1
ATOM 1399 O O . SER A 1 211 ? 8.667 6.700 42.675 1.00 108.19 211 SER A O 1
ATOM 1402 N N . LEU A 1 212 ? 9.548 8.392 4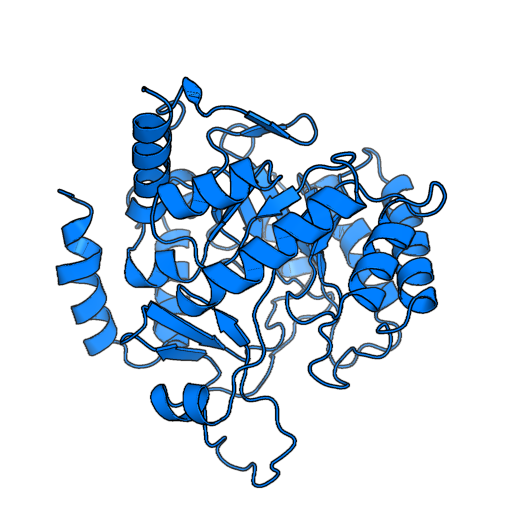3.876 1.00 111.84 212 LEU A N 1
ATOM 1403 C CA . LEU A 1 212 ? 10.299 8.984 42.777 1.00 108.14 212 LEU A CA 1
ATOM 1404 C C . LEU A 1 212 ? 11.795 8.719 42.899 1.00 103.46 212 LEU A C 1
ATOM 1405 O O . LEU A 1 212 ? 12.606 9.490 42.375 1.00 100.96 212 LEU A O 1
ATOM 1410 N N . GLN A 1 213 ? 12.176 7.638 43.580 1.00 105.59 213 GLN A N 1
ATOM 1411 C CA . GLN A 1 213 ? 13.571 7.347 43.880 1.00 105.65 213 GLN A CA 1
ATOM 1412 C C . GLN A 1 213 ? 14.250 6.507 42.803 1.00 100.55 213 GLN A C 1
ATOM 1413 O O . GLN A 1 213 ? 15.326 5.951 43.054 1.00 97.53 213 GLN A O 1
ATOM 1415 N N . THR A 1 214 ? 13.654 6.397 41.621 1.00 97.71 214 THR A N 1
ATOM 1416 C CA . THR A 1 214 ? 14.273 5.694 40.509 1.00 93.38 214 THR A CA 1
ATOM 1417 C C . THR A 1 214 ? 14.615 6.676 39.396 1.00 87.09 214 THR A C 1
ATOM 1418 O O . THR A 1 214 ? 14.121 7.807 39.356 1.00 86.95 214 THR A O 1
ATOM 1422 N N . LYS A 1 215 ? 15.476 6.220 38.484 1.00 81.76 215 LYS A N 1
ATOM 1423 C CA . LYS A 1 215 ? 15.986 7.097 37.435 1.00 77.77 215 LYS A CA 1
ATOM 1424 C C . LYS A 1 215 ? 14.875 7.553 36.498 1.00 78.60 215 LYS A C 1
ATOM 1425 O O . LYS A 1 215 ? 14.865 8.706 36.050 1.00 81.57 215 LYS A O 1
ATOM 1431 N N . GLU A 1 216 ? 13.925 6.668 36.193 1.00 84.32 216 GLU A N 1
ATOM 1432 C CA . GLU A 1 216 ? 12.888 7.014 35.227 1.00 82.20 216 GLU A CA 1
ATOM 1433 C C . GLU A 1 216 ? 11.798 7.889 35.832 1.00 78.72 216 GLU A C 1
ATOM 1434 O O . GLU A 1 216 ? 11.214 8.714 35.120 1.00 79.40 216 GLU A O 1
ATOM 1440 N N . LYS A 1 217 ? 11.505 7.731 37.125 1.00 76.58 217 LYS A N 1
ATOM 1441 C CA . LYS A 1 217 ? 10.563 8.643 37.767 1.00 77.97 217 LYS A CA 1
ATOM 1442 C C . LYS A 1 217 ? 11.129 10.055 37.836 1.00 75.31 217 LYS A C 1
ATOM 1443 O O . LYS A 1 217 ? 10.385 11.035 37.720 1.00 80.28 217 LYS A O 1
ATOM 1447 N N . LEU A 1 218 ? 12.445 10.180 38.021 1.00 72.74 218 LEU A N 1
ATOM 1448 C CA . LEU A 1 218 ? 13.069 11.498 37.992 1.00 71.31 218 LEU A CA 1
ATOM 1449 C C . LEU A 1 218 ? 13.013 12.100 36.594 1.00 72.95 218 LEU A C 1
ATOM 1450 O O . LEU A 1 218 ? 12.707 13.288 36.435 1.00 72.31 218 LEU A O 1
ATOM 1455 N N . ARG A 1 219 ? 13.305 11.295 35.569 1.00 73.23 219 ARG A N 1
ATOM 1456 C CA . ARG A 1 219 ? 13.207 11.780 34.196 1.00 68.55 219 ARG A CA 1
ATOM 1457 C C . ARG A 1 219 ? 11.775 12.169 33.856 1.00 70.12 219 ARG A C 1
ATOM 1458 O O . ARG A 1 219 ? 11.540 13.169 33.168 1.00 72.31 219 ARG A O 1
ATOM 1466 N N . ASP A 1 220 ? 10.804 11.386 34.330 1.00 66.49 220 ASP A N 1
ATOM 1467 C CA . ASP A 1 220 ? 9.403 11.739 34.132 1.00 69.25 220 ASP A CA 1
ATOM 1468 C C . ASP A 1 220 ? 9.060 13.042 34.842 1.00 70.96 220 ASP A C 1
ATOM 1469 O O . ASP A 1 220 ? 8.362 13.898 34.284 1.00 70.49 220 ASP A O 1
ATOM 1474 N N . LEU A 1 221 ? 9.544 13.209 36.075 1.00 69.86 221 LEU A N 1
ATOM 1475 C CA . LEU A 1 221 ? 9.275 14.433 36.822 1.00 65.81 221 LEU A CA 1
ATOM 1476 C C . LEU A 1 221 ? 9.851 15.648 36.106 1.00 67.90 221 LEU A C 1
ATOM 1477 O O . LEU A 1 221 ? 9.159 16.653 35.910 1.00 69.04 221 LEU A O 1
ATOM 1482 N N . LEU A 1 222 ? 11.121 15.570 35.698 1.00 64.20 222 LEU A N 1
ATOM 1483 C CA . LEU A 1 222 ? 11.748 16.703 35.025 1.00 61.43 222 LEU A CA 1
ATOM 1484 C C . LEU A 1 222 ? 11.092 16.996 33.683 1.00 62.55 222 LEU A C 1
ATOM 1485 O O . LEU A 1 222 ? 11.034 18.158 33.266 1.00 68.54 222 LEU A O 1
ATOM 1490 N N . SER A 1 223 ? 10.592 15.968 32.997 1.00 66.61 223 SER A N 1
ATOM 1491 C CA . SER A 1 223 ? 9.938 16.189 31.711 1.00 67.04 223 SER A CA 1
ATOM 1492 C C . SER A 1 223 ? 8.664 17.008 31.881 1.00 62.60 223 SER A C 1
ATOM 1493 O O . SER A 1 223 ? 8.448 17.997 31.171 1.00 63.89 223 SER A O 1
ATOM 1496 N N . LYS A 1 224 ? 7.808 16.611 32.825 1.00 61.29 224 LYS A N 1
ATOM 1497 C CA . LYS A 1 224 ? 6.573 17.350 33.063 1.00 65.09 224 LYS A CA 1
ATOM 1498 C C . LYS A 1 224 ? 6.856 18.738 33.625 1.00 66.52 224 LYS A C 1
ATOM 1499 O O . LYS A 1 224 ? 6.162 19.704 33.286 1.00 64.70 224 LYS A O 1
ATOM 1505 N N . VAL A 1 225 ? 7.869 18.856 34.486 1.00 65.11 225 VAL A N 1
ATOM 1506 C CA . VAL A 1 225 ? 8.190 20.148 35.085 1.00 64.91 225 VAL A CA 1
ATOM 1507 C C . VAL A 1 225 ? 8.687 21.124 34.025 1.00 65.80 225 VAL A C 1
ATOM 1508 O O . VAL A 1 225 ? 8.289 22.295 34.005 1.00 64.93 225 VAL A O 1
ATOM 1512 N N . LEU A 1 226 ? 9.555 20.660 33.122 1.00 64.01 226 LEU A N 1
ATOM 1513 C CA . LEU A 1 226 ? 10.055 21.538 32.069 1.00 69.21 226 LEU A CA 1
ATOM 1514 C C . LEU A 1 226 ? 8.962 21.905 31.073 1.00 66.54 226 LEU A C 1
ATOM 1515 O O . LEU A 1 226 ? 8.989 23.003 30.505 1.00 62.39 226 LEU A O 1
ATOM 1520 N N . ALA A 1 227 ? 8.002 21.008 30.845 1.00 63.35 227 ALA A N 1
ATOM 1521 C CA . ALA A 1 227 ? 6.871 21.338 29.985 1.00 60.81 227 ALA A CA 1
ATOM 1522 C C . ALA A 1 227 ? 6.041 22.464 30.588 1.00 66.33 227 ALA A C 1
ATOM 1523 O O . ALA A 1 227 ? 5.657 23.413 29.893 1.00 73.94 227 ALA A O 1
ATOM 1525 N N . ALA A 1 228 ? 5.753 22.372 31.889 1.00 63.86 228 ALA A N 1
ATOM 1526 C CA . ALA A 1 228 ? 5.039 23.448 32.568 1.00 61.70 228 ALA A CA 1
ATOM 1527 C C . ALA A 1 228 ? 5.859 24.730 32.575 1.00 67.45 228 ALA A C 1
ATOM 1528 O O . ALA A 1 228 ? 5.310 25.829 32.428 1.00 67.88 228 ALA A O 1
ATOM 1530 N N . ARG A 1 229 ? 7.178 24.609 32.747 1.00 67.72 229 ARG A N 1
ATOM 1531 C CA . ARG A 1 229 ? 8.040 25.786 32.729 1.00 63.66 229 ARG A CA 1
ATOM 1532 C C . ARG A 1 229 ? 7.977 26.487 31.379 1.00 66.61 229 ARG A C 1
ATOM 1533 O O . ARG A 1 229 ? 7.922 27.720 31.312 1.00 68.66 229 ARG A O 1
ATOM 1541 N N . ASN A 1 230 ? 7.979 25.716 30.289 1.00 71.10 230 ASN A N 1
ATOM 1542 C CA . ASN A 1 230 ? 7.925 26.310 28.959 1.00 70.65 230 ASN A CA 1
ATOM 1543 C C . ASN A 1 230 ? 6.576 26.952 28.664 1.00 67.69 230 ASN A C 1
ATOM 1544 O O . ASN A 1 230 ? 6.489 27.791 27.761 1.00 71.83 230 ASN A O 1
ATOM 1549 N N . GLN A 1 231 ? 5.526 26.585 29.401 0.74 62.58 231 GLN A N 1
ATOM 1550 C CA . GLN A 1 231 ? 4.227 27.225 29.231 0.74 59.11 231 GLN A CA 1
ATOM 1551 C C . GLN A 1 231 ? 4.167 28.616 29.844 0.74 63.27 231 GLN A C 1
ATOM 1552 O O . GLN A 1 231 ? 3.138 29.286 29.710 0.74 63.49 231 GLN A O 1
ATOM 1558 N N . LEU A 1 232 ? 5.229 29.061 30.507 1.00 66.93 232 LEU A N 1
ATOM 1559 C CA . LEU A 1 232 ? 5.272 30.378 31.119 1.00 62.91 232 LEU A CA 1
ATOM 1560 C C . LEU A 1 232 ? 5.693 31.432 30.097 1.00 68.50 232 LEU A C 1
ATOM 1561 O O . LEU A 1 232 ? 6.127 31.125 28.985 1.00 72.91 232 LEU A O 1
ATOM 1566 N N . SER A 1 233 ? 5.560 32.699 30.496 1.00 64.94 233 SER A N 1
ATOM 1567 C CA . SER A 1 233 ? 5.993 33.791 29.631 1.00 68.71 233 SER A CA 1
ATOM 1568 C C . SER A 1 233 ? 7.511 33.901 29.588 1.00 72.18 233 SER A C 1
ATOM 1569 O O . SER A 1 233 ? 8.076 34.282 28.557 1.00 73.53 233 SER A O 1
ATOM 1572 N N . LYS A 1 234 ? 8.182 33.576 30.690 1.00 73.64 234 LYS A N 1
ATOM 1573 C CA . LYS A 1 234 ? 9.635 33.598 30.772 1.00 70.91 234 LYS A CA 1
ATOM 1574 C C . LYS A 1 234 ? 10.137 32.228 31.205 1.00 71.70 234 LYS A C 1
ATOM 1575 O O . LYS A 1 234 ? 9.539 31.583 32.073 1.00 72.14 234 LYS A O 1
ATOM 1581 N N . LYS A 1 235 ? 11.233 31.783 30.591 1.00 69.97 235 LYS A N 1
ATOM 1582 C CA . LYS A 1 235 ? 11.846 30.501 30.937 1.00 63.77 235 LYS A CA 1
ATOM 1583 C C . LYS A 1 235 ? 12.524 30.644 32.297 1.00 68.48 235 LYS A C 1
ATOM 1584 O O . LYS A 1 235 ? 13.730 30.877 32.413 1.00 71.68 235 LYS A O 1
ATOM 1586 N N . THR A 1 236 ? 11.721 30.504 33.346 1.00 65.46 236 THR A N 1
ATOM 1587 C CA . THR A 1 236 ? 12.219 30.655 34.708 1.00 61.66 236 THR A CA 1
ATOM 1588 C C . THR A 1 236 ? 13.209 29.540 35.032 1.00 61.10 236 THR A C 1
ATOM 1589 O O . THR A 1 236 ? 12.944 28.373 34.720 1.00 65.88 236 THR A O 1
ATOM 1593 N N . PRO A 1 237 ? 14.355 29.854 35.639 1.00 57.93 237 PRO A N 1
ATOM 1594 C CA . PRO A 1 237 ? 15.339 28.809 35.949 1.00 60.21 237 PRO A CA 1
ATOM 1595 C C . PRO A 1 237 ? 14.768 27.742 36.874 1.00 61.33 237 PRO A C 1
ATOM 1596 O O . PRO A 1 237 ? 14.087 28.041 37.857 1.00 61.63 237 PRO A O 1
ATOM 1600 N N . ILE A 1 238 ? 15.057 26.486 36.544 1.00 65.71 238 ILE A N 1
ATOM 1601 C CA . ILE A 1 238 ? 14.633 25.334 37.333 1.00 61.83 238 ILE A CA 1
ATOM 1602 C C . ILE A 1 238 ? 15.877 24.688 37.925 1.00 61.90 238 ILE A C 1
ATOM 1603 O O . ILE A 1 238 ? 16.766 24.245 37.187 1.00 60.60 238 ILE A O 1
ATOM 1608 N N . LEU A 1 239 ? 15.942 24.633 39.251 1.00 62.46 239 LEU A N 1
ATOM 1609 C CA . LEU A 1 239 ? 17.072 24.048 39.954 1.00 61.47 239 LEU A CA 1
ATOM 1610 C C . LEU A 1 239 ? 16.653 22.761 40.652 1.00 56.68 239 LEU A C 1
ATOM 1611 O O . LEU A 1 239 ? 15.492 22.589 41.034 1.00 59.45 239 LEU A O 1
ATOM 1616 N N . LEU A 1 240 ? 17.615 21.857 40.815 1.00 57.49 240 LEU A N 1
ATOM 1617 C CA . LEU A 1 240 ? 17.390 20.565 41.448 1.00 59.19 240 LEU A CA 1
ATOM 1618 C C . LEU A 1 240 ? 18.277 20.464 42.680 1.00 56.91 240 LEU A C 1
ATOM 1619 O O . LEU A 1 240 ? 19.505 20.547 42.572 1.00 64.19 240 LEU A O 1
ATOM 1624 N N . LYS A 1 241 ? 17.659 20.286 43.844 1.00 61.26 241 LYS A N 1
ATOM 1625 C CA . LYS A 1 241 ? 18.374 20.193 45.110 1.00 61.23 241 LYS A CA 1
ATOM 1626 C C . LYS A 1 241 ? 18.440 18.731 45.534 1.00 59.74 241 LYS A C 1
ATOM 1627 O O . LYS A 1 241 ? 17.404 18.069 45.659 1.00 64.20 241 LYS A O 1
ATOM 1633 N N . ILE A 1 242 ? 19.652 18.232 45.757 1.00 63.84 242 ILE A N 1
ATOM 1634 C CA . ILE A 1 242 ? 19.874 16.823 46.038 1.00 68.35 242 ILE A CA 1
ATOM 1635 C C . ILE A 1 242 ? 20.395 16.666 47.463 1.00 67.43 242 ILE A C 1
ATOM 1636 O O . ILE A 1 242 ? 20.703 17.638 48.153 1.00 68.61 242 ILE A O 1
ATOM 1641 N N . SER A 1 243 ? 20.497 15.413 47.897 1.00 68.31 243 SER A N 1
ATOM 1642 C CA . SER A 1 243 ? 20.974 14.915 49.177 1.00 64.31 243 SER A CA 1
ATOM 1643 C C . SER A 1 243 ? 22.435 14.497 49.077 1.00 71.52 243 SER A C 1
ATOM 1644 O O . SER A 1 243 ? 22.862 13.973 48.042 1.00 80.11 243 SER A O 1
ATOM 1647 N N . PRO A 1 244 ? 23.228 14.718 50.128 1.00 69.38 244 PRO A N 1
ATOM 1648 C CA . PRO A 1 244 ? 24.634 14.295 50.103 1.00 75.07 244 PRO A CA 1
ATOM 1649 C C . PRO A 1 244 ? 24.843 12.813 50.369 1.00 70.85 244 PRO A C 1
ATOM 1650 O O . PRO A 1 244 ? 25.992 12.357 50.354 1.00 67.38 244 PRO A O 1
ATOM 1654 N N . ASP A 1 245 ? 23.777 12.053 50.607 1.00 63.65 245 ASP A N 1
ATOM 1655 C CA . ASP A 1 245 ? 23.879 10.643 50.953 1.00 65.07 245 ASP A CA 1
ATOM 1656 C C . ASP A 1 245 ? 23.722 9.721 49.752 1.00 67.17 245 ASP A C 1
ATOM 1657 O O . ASP A 1 245 ? 23.716 8.498 49.926 1.00 67.92 245 ASP A O 1
ATOM 1662 N N . GLU A 1 246 ? 23.591 10.270 48.548 1.00 69.95 246 GLU A N 1
ATOM 1663 C CA . GLU A 1 246 ? 23.494 9.440 47.357 1.00 63.11 246 GLU A CA 1
ATOM 1664 C C . GLU A 1 246 ? 24.829 8.761 47.080 1.00 62.40 246 GLU A C 1
ATOM 1665 O O . GLU A 1 246 ? 25.893 9.374 47.207 1.00 63.47 246 GLU A O 1
ATOM 1671 N N . ASN A 1 247 ? 24.774 7.486 46.703 1.00 60.14 247 ASN A N 1
ATOM 1672 C CA . ASN A 1 247 ? 25.990 6.778 46.336 1.00 63.81 247 ASN A CA 1
ATOM 1673 C C . ASN A 1 247 ? 26.491 7.281 44.982 1.00 66.20 247 ASN A C 1
ATOM 1674 O O . ASN A 1 247 ? 25.867 8.124 44.330 1.00 68.51 247 ASN A O 1
ATOM 1679 N N . ASP A 1 248 ? 27.638 6.752 44.553 1.00 64.20 248 ASP A N 1
ATOM 1680 C CA . ASP A 1 248 ? 28.268 7.248 43.333 1.00 72.10 248 ASP A CA 1
ATOM 1681 C C . ASP A 1 248 ? 27.384 7.023 42.113 1.00 67.30 248 ASP A C 1
ATOM 1682 O O . ASP A 1 248 ? 27.231 7.920 41.276 1.00 64.56 248 ASP A O 1
ATOM 1687 N N . GLN A 1 249 ? 26.783 5.837 42.000 1.00 64.65 249 GLN A N 1
ATOM 1688 C CA . GLN A 1 249 ? 26.020 5.510 40.800 1.00 61.94 249 GLN A CA 1
ATOM 1689 C C . GLN A 1 249 ? 24.756 6.356 40.697 1.00 64.62 249 GLN A C 1
ATOM 1690 O O . GLN A 1 249 ? 24.461 6.918 39.636 1.00 68.19 249 GLN A O 1
ATOM 1696 N N . ASN A 1 250 ? 23.991 6.455 41.787 1.00 64.45 250 ASN A N 1
ATOM 1697 C CA . ASN A 1 250 ? 22.780 7.270 41.758 1.00 66.69 250 ASN A CA 1
ATOM 1698 C C . ASN A 1 250 ? 23.106 8.742 41.544 1.00 69.73 250 ASN A C 1
ATOM 1699 O O . ASN A 1 250 ? 22.342 9.460 40.888 1.00 66.07 250 ASN A O 1
ATOM 1704 N N . LEU A 1 251 ? 24.233 9.207 42.086 1.00 70.05 251 LEU A N 1
ATOM 1705 C CA . LEU A 1 251 ? 24.658 10.582 41.850 1.00 65.46 251 LEU A CA 1
ATOM 1706 C C . LEU A 1 251 ? 24.919 10.826 40.368 1.00 66.38 251 LEU A C 1
ATOM 1707 O O . LEU A 1 251 ? 24.557 11.880 39.830 1.00 62.84 251 LEU A O 1
ATOM 1712 N N . LYS A 1 252 ? 25.541 9.857 39.691 1.00 66.23 252 LYS A N 1
ATOM 1713 C CA . LYS A 1 252 ? 25.770 9.986 38.256 1.00 60.26 252 LYS A CA 1
ATOM 1714 C C . LYS A 1 252 ? 24.457 9.958 37.484 1.00 57.92 252 LYS A C 1
ATOM 1715 O O . LYS A 1 252 ? 24.298 10.676 36.490 1.00 65.64 252 LYS A O 1
ATOM 1721 N N . ASP A 1 253 ? 23.504 9.133 37.928 1.00 61.32 253 ASP A N 1
ATOM 1722 C CA . ASP A 1 253 ? 22.212 9.061 37.252 1.00 68.22 253 ASP A CA 1
ATOM 1723 C C . ASP A 1 253 ? 21.460 10.382 37.351 1.00 69.72 253 ASP A C 1
ATOM 1724 O O . ASP A 1 253 ? 20.847 10.830 36.374 1.00 64.65 253 ASP A O 1
ATOM 1729 N N . ILE A 1 254 ? 21.491 11.017 38.525 1.00 66.19 254 ILE A N 1
ATOM 1730 C CA . ILE A 1 254 ? 20.827 12.307 38.691 1.00 60.24 254 ILE A CA 1
ATOM 1731 C C . ILE A 1 254 ? 21.442 13.342 37.758 1.00 59.94 254 ILE A C 1
ATOM 1732 O O . ILE A 1 254 ? 20.729 14.108 37.099 1.00 62.27 254 ILE A O 1
ATOM 1737 N N . VAL A 1 255 ? 22.774 13.371 37.678 1.00 59.68 255 VAL A N 1
ATOM 1738 C CA . VAL A 1 255 ? 23.449 14.332 36.809 1.00 57.53 255 VAL A CA 1
ATOM 1739 C C . VAL A 1 255 ? 23.113 14.061 35.348 1.00 63.20 255 VAL A C 1
ATOM 1740 O O . VAL A 1 255 ? 22.898 14.993 34.564 1.00 66.87 255 VAL A O 1
ATOM 1744 N N . GLU A 1 256 ? 23.057 12.785 34.961 1.00 59.98 256 GLU A N 1
ATOM 1745 C CA . GLU A 1 256 ? 22.773 12.440 33.571 1.00 61.43 256 GLU A CA 1
ATOM 1746 C C . GLU A 1 256 ? 21.394 12.932 33.151 1.00 68.03 256 GLU A C 1
ATOM 1747 O O . GLU A 1 256 ? 21.243 13.583 32.110 1.00 70.68 256 GLU A O 1
ATOM 1753 N N . VAL A 1 257 ? 20.371 12.628 33.952 1.00 66.14 257 VAL A N 1
ATOM 1754 C CA . VAL A 1 257 ? 19.015 13.065 33.631 1.00 64.84 257 VAL A CA 1
ATOM 1755 C C . VAL A 1 257 ? 18.929 14.586 33.639 1.00 67.28 257 VAL A C 1
ATOM 1756 O O . VAL A 1 257 ? 18.250 15.190 32.799 1.00 67.94 257 VAL A O 1
ATOM 1760 N N . ALA A 1 258 ? 19.625 15.230 34.579 1.00 70.36 258 ALA A N 1
ATOM 1761 C CA . ALA A 1 258 ? 19.590 16.684 34.678 1.00 66.21 258 ALA A CA 1
ATOM 1762 C C . ALA A 1 258 ? 20.250 17.370 33.490 1.00 67.78 258 ALA A C 1
ATOM 1763 O O . ALA A 1 258 ? 19.955 18.541 33.226 1.00 66.46 258 ALA A O 1
ATOM 1765 N N . LEU A 1 259 ? 21.131 16.677 32.770 1.00 69.84 259 LEU A N 1
ATOM 1766 C CA . LEU A 1 259 ? 21.847 17.266 31.649 1.00 70.95 259 LEU A CA 1
ATOM 1767 C C . LEU A 1 259 ? 21.367 16.776 30.291 1.00 65.63 259 LEU A C 1
ATOM 1768 O O . LEU A 1 259 ? 21.840 17.286 29.269 1.00 69.06 259 LEU A O 1
ATOM 1773 N N . ASP A 1 260 ? 20.455 15.809 30.246 1.00 65.11 260 ASP A N 1
ATOM 1774 C CA . ASP A 1 260 ? 19.942 15.330 28.971 1.00 70.99 260 ASP A CA 1
ATOM 1775 C C . ASP A 1 260 ? 19.163 16.437 28.271 1.00 70.36 260 ASP A C 1
ATOM 1776 O O . ASP A 1 260 ? 18.437 17.204 28.908 1.00 76.00 260 ASP A O 1
ATOM 1781 N N . SER A 1 261 ? 19.322 16.518 26.947 1.00 75.22 261 SER A N 1
ATOM 1782 C CA . SER A 1 261 ? 18.715 17.611 26.192 1.00 73.16 261 SER A CA 1
ATOM 1783 C C . SER A 1 261 ? 17.197 17.619 26.321 1.00 73.82 261 SER A C 1
ATOM 1784 O O . SER A 1 261 ? 16.579 18.689 26.292 1.00 77.00 261 SER A O 1
ATOM 1787 N N . LYS A 1 262 ? 16.577 16.445 26.469 1.00 71.76 262 LYS A N 1
ATOM 1788 C CA . LYS A 1 262 ? 15.126 16.393 26.602 1.00 74.88 262 LYS A CA 1
ATOM 1789 C C . LYS A 1 262 ? 14.654 16.831 27.984 1.00 73.89 262 LYS A C 1
ATOM 1790 O O . LYS A 1 262 ? 13.509 17.275 28.120 1.00 77.22 262 LYS A O 1
ATOM 1793 N N . THR A 1 263 ? 15.499 16.714 29.006 1.00 74.15 263 THR A N 1
ATOM 1794 C CA . THR A 1 263 ? 15.140 17.085 30.375 1.00 69.59 263 THR A CA 1
ATOM 1795 C C . THR A 1 263 ? 16.278 17.869 31.021 1.00 67.16 263 THR A C 1
ATOM 1796 O O . THR A 1 263 ? 16.743 17.550 32.115 1.00 70.44 263 THR A O 1
ATOM 1800 N N . ARG A 1 264 ? 16.739 18.917 30.344 1.00 64.16 264 ARG A N 1
ATOM 1801 C CA . ARG A 1 264 ? 17.866 19.708 30.822 1.00 66.36 264 ARG A CA 1
ATOM 1802 C C . ARG A 1 264 ? 17.373 20.794 31.771 1.00 68.02 264 ARG A C 1
ATOM 1803 O O . ARG A 1 264 ? 16.562 21.643 31.385 1.00 61.49 264 ARG A O 1
ATOM 1811 N N . ILE A 1 265 ? 17.872 20.771 33.005 1.00 65.91 265 ILE A N 1
ATOM 1812 C CA . ILE A 1 265 ? 17.550 21.799 33.988 1.00 61.50 265 ILE A CA 1
ATOM 1813 C C . ILE A 1 265 ? 18.567 22.926 33.874 1.00 67.07 265 ILE A C 1
ATOM 1814 O O . ILE A 1 265 ? 19.409 22.930 32.969 1.00 74.21 265 ILE A O 1
ATOM 1819 N N . ASP A 1 266 ? 18.505 23.885 34.800 1.00 62.22 266 ASP A N 1
ATOM 1820 C CA . ASP A 1 266 ? 19.336 25.077 34.732 1.00 61.23 266 ASP A CA 1
ATOM 1821 C C . ASP A 1 266 ? 20.413 25.146 35.804 1.00 62.21 266 ASP A C 1
ATOM 1822 O O . ASP A 1 266 ? 21.338 25.952 35.670 1.00 67.25 266 ASP A O 1
ATOM 1827 N N . GLY A 1 267 ? 20.320 24.336 36.850 1.00 61.51 267 GLY A N 1
ATOM 1828 C CA . GLY A 1 267 ? 21.312 24.366 37.908 1.00 59.27 267 GLY A CA 1
ATOM 1829 C C . GLY A 1 267 ? 20.940 23.377 38.988 1.00 60.76 267 GLY A C 1
ATOM 1830 O O . GLY A 1 267 ? 19.835 22.825 39.006 1.00 62.34 267 GLY A O 1
ATOM 1831 N N . MET A 1 268 ? 21.886 23.159 39.897 1.00 63.13 268 MET A N 1
ATOM 1832 C CA . MET A 1 268 ? 21.706 22.212 40.985 1.00 58.67 268 MET A CA 1
ATOM 1833 C C . MET A 1 268 ? 22.153 22.838 42.298 1.00 62.63 268 MET A C 1
ATOM 1834 O O . MET A 1 268 ? 22.980 23.753 42.330 1.00 62.75 268 MET A O 1
ATOM 1839 N N . ILE A 1 269 ? 21.594 22.321 43.388 1.00 63.60 269 ILE A N 1
ATOM 1840 C CA . ILE A 1 269 ? 21.898 22.775 44.740 1.00 60.57 269 ILE A CA 1
ATOM 1841 C C . ILE A 1 269 ? 22.422 21.581 45.524 1.00 60.41 269 ILE A C 1
ATOM 1842 O O . ILE A 1 269 ? 21.727 20.565 45.656 1.00 56.35 269 ILE A O 1
ATOM 1847 N N . ILE A 1 270 ? 23.644 21.699 46.037 1.00 63.17 270 ILE A N 1
ATOM 1848 C CA . ILE A 1 270 ? 24.308 20.627 46.773 1.00 64.38 270 ILE A CA 1
ATOM 1849 C C . ILE A 1 270 ? 24.794 21.210 48.094 1.00 64.81 270 ILE A C 1
ATOM 1850 O O . ILE A 1 270 ? 25.694 22.059 48.105 1.00 68.84 270 ILE A O 1
ATOM 1855 N N . SER A 1 271 ? 24.213 20.760 49.207 1.00 66.07 271 SER A N 1
ATOM 1856 C CA . SER A 1 271 ? 23.159 19.749 4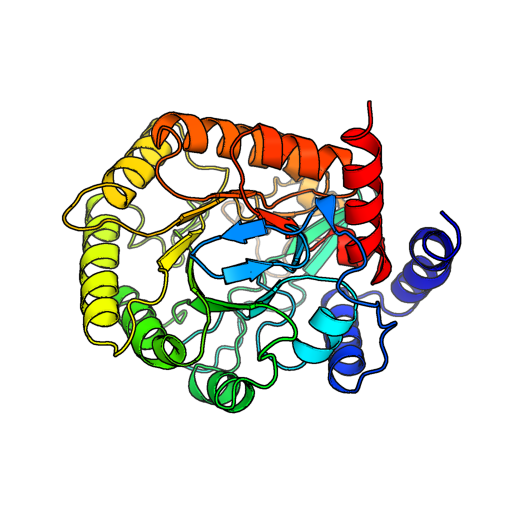9.224 1.00 68.70 271 SER A CA 1
ATOM 1857 C C . SER A 1 271 ? 22.179 20.020 50.361 1.00 67.84 271 SER A C 1
ATOM 1858 O O . SER A 1 271 ? 22.156 21.114 50.926 1.00 68.78 271 SER A O 1
ATOM 1861 N N . ASN A 1 272 ? 21.375 19.011 50.698 1.00 70.84 272 ASN A N 1
ATOM 1862 C CA . ASN A 1 272 ? 20.449 19.111 51.820 1.00 65.19 272 ASN A CA 1
ATOM 1863 C C . ASN A 1 272 ? 21.106 18.556 53.080 1.00 68.90 272 ASN A C 1
ATOM 1864 O O . ASN A 1 272 ? 22.319 18.700 53.264 1.00 71.98 272 ASN A O 1
ATOM 1869 N N . THR A 1 273 ? 20.327 17.915 53.946 1.00 68.88 273 THR A N 1
ATOM 1870 C CA . THR A 1 273 ? 20.824 17.399 55.212 1.00 68.44 273 THR A CA 1
ATOM 1871 C C . THR A 1 273 ? 21.156 15.913 55.108 1.00 72.83 273 THR A C 1
ATOM 1872 O O . THR A 1 273 ? 20.713 15.211 54.195 1.00 85.33 273 THR A O 1
ATOM 1876 N N . THR A 1 274 ? 21.948 15.442 56.069 1.00 69.59 274 THR A N 1
ATOM 1877 C CA . THR A 1 274 ? 22.375 14.051 56.146 1.00 68.64 274 THR A CA 1
ATOM 1878 C C . THR A 1 274 ? 21.580 13.322 57.222 1.00 71.95 274 THR A C 1
ATOM 1879 O O . THR A 1 274 ? 21.281 13.890 58.277 1.00 72.78 274 THR A O 1
ATOM 1883 N N . LEU A 1 275 ? 21.229 12.067 56.945 1.00 70.92 275 LEU A N 1
ATOM 1884 C CA . LEU A 1 275 ? 20.560 11.239 57.940 1.00 74.98 275 LEU A CA 1
ATOM 1885 C C . LEU A 1 275 ? 21.421 11.116 59.191 1.00 73.78 275 LEU A C 1
ATOM 1886 O O . LEU A 1 275 ? 22.596 10.743 59.120 1.00 73.59 275 LEU A O 1
ATOM 1889 N N . THR A 1 276 ? 20.833 11.441 60.339 1.00 76.69 276 THR A N 1
ATOM 1890 C CA . THR A 1 276 ? 21.553 11.392 61.602 1.00 77.11 276 THR A CA 1
ATOM 1891 C C . THR A 1 276 ? 21.630 9.962 62.117 1.00 78.02 276 THR A C 1
ATOM 1892 O O . THR A 1 276 ? 20.700 9.170 61.940 1.00 79.97 276 THR A O 1
ATOM 1896 N N . THR A 1 277 ? 22.748 9.635 62.758 1.00 82.67 277 THR A N 1
ATOM 1897 C CA . THR A 1 277 ? 22.879 8.342 63.406 1.00 85.56 277 THR A CA 1
ATOM 1898 C C . THR A 1 277 ? 22.209 8.374 64.778 1.00 84.60 277 THR A C 1
ATOM 1899 O O . THR A 1 277 ? 21.744 9.415 65.251 1.00 79.11 277 THR A O 1
ATOM 1903 N N . TYR A 1 278 ? 22.159 7.206 65.421 1.00 87.04 278 TYR A N 1
ATOM 1904 C CA . TYR A 1 278 ? 21.558 7.125 66.748 1.00 84.61 278 TYR A CA 1
ATOM 1905 C C . TYR A 1 278 ? 22.385 7.888 67.776 1.00 89.60 278 TYR A C 1
ATOM 1906 O O . TYR A 1 278 ? 21.832 8.616 68.609 1.00 88.72 278 TYR A O 1
ATOM 1915 N N . GLU A 1 279 ? 23.710 7.741 67.727 1.00 87.22 279 GLU A N 1
ATOM 1916 C CA . GLU A 1 279 ? 24.569 8.424 68.689 1.00 83.02 279 GLU A CA 1
ATOM 1917 C C . GLU A 1 279 ? 24.511 9.935 68.507 1.00 87.60 279 GLU A C 1
ATOM 1918 O O . GLU A 1 279 ? 24.509 10.686 69.490 1.00 90.55 279 GLU A O 1
ATOM 1924 N N . GLU A 1 280 ? 24.463 10.401 67.257 1.00 84.97 280 GLU A N 1
ATOM 1925 C CA . GLU A 1 280 ? 24.359 11.835 67.010 1.00 83.86 280 GLU A CA 1
ATOM 1926 C C . GLU A 1 280 ? 23.003 12.381 67.440 1.00 82.38 280 GLU A C 1
ATOM 1927 O O . GLU A 1 280 ? 22.891 13.567 67.771 1.00 81.32 280 GLU A O 1
ATOM 1933 N N . ALA A 1 281 ? 21.971 11.537 67.453 1.00 83.50 281 ALA A N 1
ATOM 1934 C CA . ALA A 1 281 ? 20.633 12.003 67.796 1.00 84.53 281 ALA A CA 1
ATOM 1935 C C . ALA A 1 281 ? 20.423 12.070 69.304 1.00 88.70 281 ALA A C 1
ATOM 1936 O O . ALA A 1 281 ? 19.767 12.993 69.800 1.00 88.79 281 ALA A O 1
ATOM 1938 N N . VAL A 1 282 ? 20.968 11.105 70.051 1.00 88.84 282 VAL A N 1
ATOM 1939 C CA . VAL A 1 282 ? 20.810 11.119 71.500 1.00 87.65 282 VAL A CA 1
ATOM 1940 C C . VAL A 1 282 ? 21.607 12.245 72.143 1.00 85.94 282 VAL A C 1
ATOM 1941 O O . VAL A 1 282 ? 21.290 12.662 73.263 1.00 85.23 282 VAL A O 1
ATOM 1945 N N . ALA A 1 283 ? 22.634 12.756 71.460 1.00 80.68 283 ALA A N 1
ATOM 1946 C CA . ALA A 1 283 ? 23.455 13.817 72.030 1.00 80.48 283 ALA A CA 1
ATOM 1947 C C . ALA A 1 283 ? 22.738 15.160 72.053 1.00 86.71 283 ALA A C 1
ATOM 1948 O O . ALA A 1 283 ? 23.135 16.045 72.819 1.00 96.95 283 ALA A O 1
ATOM 1950 N N . CYS A 1 284 ? 21.697 15.333 71.241 1.00 83.37 284 CYS A N 1
ATOM 1951 C CA . CYS A 1 284 ? 20.987 16.600 71.154 1.00 85.94 284 CYS A CA 1
ATOM 1952 C C . CYS A 1 284 ? 19.504 16.487 71.476 1.00 85.38 284 CYS A C 1
ATOM 1953 O O . CYS A 1 284 ? 18.787 17.489 71.370 1.00 86.33 284 CYS A O 1
ATOM 1956 N N . GLY A 1 285 ? 19.023 15.309 71.864 1.00 77.79 285 GLY A N 1
ATOM 1957 C CA . GLY A 1 285 ? 17.627 15.126 72.194 1.00 76.85 285 GLY A CA 1
ATOM 1958 C C . GLY A 1 285 ? 16.750 14.655 71.056 1.00 89.63 285 GLY A C 1
ATOM 1959 O O . GLY A 1 285 ? 15.541 14.484 71.259 1.00 90.86 285 GLY A O 1
ATOM 1960 N N . ALA A 1 286 ? 17.314 14.443 69.864 1.00 89.80 286 ALA A N 1
ATOM 1961 C CA . ALA A 1 286 ? 16.523 13.944 68.746 1.00 87.68 286 ALA A CA 1
ATOM 1962 C C . ALA A 1 286 ? 16.073 12.505 68.954 1.00 90.32 286 ALA A C 1
ATOM 1963 O O . ALA A 1 286 ? 15.073 12.090 68.360 1.00 96.78 286 ALA A O 1
ATOM 1965 N N . ALA A 1 287 ? 16.786 11.739 69.778 1.00 94.24 287 ALA A N 1
ATOM 1966 C CA . ALA A 1 287 ? 16.428 10.367 70.092 1.00 95.99 287 ALA A CA 1
ATOM 1967 C C . ALA A 1 287 ? 16.394 10.182 71.603 1.00 100.79 287 ALA A C 1
ATOM 1968 O O . ALA A 1 287 ? 17.213 10.772 72.319 1.00 97.46 287 ALA A O 1
ATOM 1970 N N . PRO A 1 288 ? 15.460 9.370 72.123 1.00 108.89 288 PRO A N 1
ATOM 1971 C CA . PRO A 1 288 ? 14.460 8.626 71.350 1.00 105.65 288 PRO A CA 1
ATOM 1972 C C . PRO A 1 288 ? 13.249 9.471 70.968 1.00 103.04 288 PRO A C 1
ATOM 1973 O O . PRO A 1 288 ? 13.094 10.589 71.461 1.00 101.75 288 PRO A O 1
ATOM 1977 N N . ILE A 1 289 ? 12.407 8.935 70.094 0.98 108.07 289 ILE A N 1
ATOM 1978 C CA . ILE A 1 289 ? 11.179 9.606 69.673 0.98 108.26 289 ILE A CA 1
ATOM 1979 C C . ILE A 1 289 ? 10.072 9.197 70.635 0.98 108.70 289 ILE A C 1
ATOM 1980 O O . ILE A 1 289 ? 9.831 7.991 70.808 0.98 106.80 289 ILE A O 1
ATOM 1985 N N . PRO A 1 290 ? 9.384 10.146 71.281 1.00 106.53 290 PRO A N 1
ATOM 1986 C CA . PRO A 1 290 ? 8.334 9.776 72.240 1.00 109.07 290 PRO A CA 1
ATOM 1987 C C . PRO A 1 290 ? 7.179 9.035 71.586 1.00 107.06 290 PRO A C 1
ATOM 1988 O O . PRO A 1 290 ? 6.431 9.609 70.789 1.00 103.30 290 PRO A O 1
ATOM 1992 N N . GLY A 1 291 ? 7.030 7.756 71.919 1.00 110.46 291 GLY A N 1
ATOM 1993 C CA . GLY A 1 291 ? 5.983 6.938 71.342 1.00 112.59 291 GLY A CA 1
ATOM 1994 C C . GLY A 1 291 ? 6.393 6.127 70.136 1.00 121.25 291 GLY A C 1
ATOM 1995 O O . GLY A 1 291 ? 5.521 5.717 69.360 1.00 122.88 291 GLY A O 1
ATOM 1996 N N . ASN A 1 292 ? 7.687 5.879 69.949 1.00 118.13 292 ASN A N 1
ATOM 1997 C CA . ASN A 1 292 ? 8.182 5.127 68.799 1.00 118.76 292 ASN A CA 1
ATOM 1998 C C . ASN A 1 292 ? 9.257 4.167 69.290 1.00 126.22 292 ASN A C 1
ATOM 1999 O O . ASN A 1 292 ? 10.358 4.597 69.648 1.00 128.25 292 ASN A O 1
ATOM 2004 N N . ASN A 1 293 ? 8.939 2.873 69.305 1.00 127.35 293 ASN A N 1
ATOM 2005 C CA . ASN A 1 293 ? 9.865 1.850 69.769 1.00 129.68 293 ASN A CA 1
ATOM 2006 C C . ASN A 1 293 ? 10.607 1.152 68.637 1.00 127.11 293 ASN A C 1
ATOM 2007 O O . ASN A 1 293 ? 11.564 0.418 68.908 1.00 127.25 293 ASN A O 1
ATOM 2009 N N . LYS A 1 294 ? 10.196 1.357 67.389 1.00 122.88 294 LYS A N 1
ATOM 2010 C CA . LYS A 1 294 ? 10.874 0.727 66.266 1.00 126.20 294 LYS A CA 1
ATOM 2011 C C . LYS A 1 294 ? 12.251 1.345 66.054 1.00 123.67 294 LYS A C 1
ATOM 2012 O O . LYS A 1 294 ? 12.478 2.526 66.329 1.00 124.87 294 LYS A O 1
ATOM 2014 N N . GLN A 1 295 ? 13.181 0.526 65.563 1.00 122.30 295 GLN A N 1
ATOM 2015 C CA . GLN A 1 295 ? 14.534 0.995 65.295 1.00 123.22 295 GLN A CA 1
ATOM 2016 C C . GLN A 1 295 ? 14.700 1.539 63.883 1.00 121.15 295 GLN A C 1
ATOM 2017 O O . GLN A 1 295 ? 15.561 2.397 63.657 1.00 117.90 295 GLN A O 1
ATOM 2023 N N . ASN A 1 296 ? 13.896 1.064 62.930 1.00 117.90 296 ASN A N 1
ATOM 2024 C CA . ASN A 1 296 ? 13.929 1.568 61.556 1.00 116.24 296 ASN A CA 1
ATOM 2025 C C . ASN A 1 296 ? 13.135 2.873 61.483 1.00 111.77 296 ASN A C 1
ATOM 2026 O O . ASN A 1 296 ? 12.089 2.980 60.839 1.00 111.11 296 ASN A O 1
ATOM 2031 N N . VAL A 1 297 ? 13.662 3.883 62.170 1.00 105.74 297 VAL A N 1
ATOM 2032 C CA . VAL A 1 297 ? 13.035 5.194 62.242 1.00 104.04 297 VAL A CA 1
ATOM 2033 C C . VAL A 1 297 ? 14.051 6.249 61.833 1.00 99.84 297 VAL A C 1
ATOM 2034 O O . VAL A 1 297 ? 15.256 6.104 62.056 1.00 97.50 297 VAL A O 1
ATOM 2038 N N . VAL A 1 298 ? 13.552 7.316 61.220 1.00 95.61 298 VAL A N 1
ATOM 2039 C CA . VAL A 1 298 ? 14.369 8.450 60.806 1.00 90.41 298 VAL A CA 1
ATOM 2040 C C . VAL A 1 298 ? 14.297 9.491 61.915 1.00 87.87 298 VAL A C 1
ATOM 2041 O O . VAL A 1 298 ? 13.244 10.095 62.146 1.00 86.48 298 VAL A O 1
ATOM 2045 N N . TYR A 1 299 ? 15.419 9.702 62.607 1.00 86.73 299 TYR A N 1
ATOM 2046 C CA . TYR A 1 299 ? 15.453 10.683 63.685 1.00 82.94 299 TYR A CA 1
ATOM 2047 C C . TYR A 1 299 ? 15.476 12.113 63.159 1.00 75.00 299 TYR A C 1
ATOM 2048 O O . TYR A 1 299 ? 14.996 13.025 63.840 1.00 75.40 299 TYR A O 1
ATOM 2057 N N . GLY A 1 300 ? 16.009 12.326 61.968 1.00 76.18 300 GLY A N 1
ATOM 2058 C CA . GLY A 1 300 ? 16.023 13.641 61.367 1.00 78.00 300 GLY A CA 1
ATOM 2059 C C . GLY A 1 300 ? 17.240 13.815 60.481 1.00 74.12 300 GLY A C 1
ATOM 2060 O O . GLY A 1 300 ? 17.974 12.870 60.205 1.00 68.58 300 GLY A O 1
ATOM 2061 N N . GLY A 1 301 ? 17.433 15.052 60.038 1.00 70.37 301 GLY A N 1
ATOM 2062 C CA . GLY A 1 301 ? 18.560 15.422 59.193 1.00 66.27 301 GLY A CA 1
ATOM 2063 C C . GLY A 1 301 ? 19.528 16.305 59.959 1.00 74.02 301 GLY A C 1
ATOM 2064 O O . GLY A 1 301 ? 19.112 17.193 60.707 1.00 72.86 301 GLY A O 1
ATOM 2065 N N . LEU A 1 302 ? 20.821 16.056 59.764 1.00 73.06 302 LEU A N 1
ATOM 2066 C CA . LEU A 1 302 ? 21.874 16.770 60.474 1.00 69.31 302 LEU A CA 1
ATOM 2067 C C . LEU A 1 302 ? 22.395 17.908 59.605 1.00 73.00 302 LEU A C 1
ATOM 2068 O O . LEU A 1 302 ? 22.929 17.669 58.517 1.00 75.30 302 LEU A O 1
ATOM 2073 N N . SER A 1 303 ? 22.236 19.137 60.086 1.00 73.40 303 SER A N 1
ATOM 2074 C CA . SER A 1 303 ? 22.792 20.313 59.441 1.00 69.95 303 SER A CA 1
ATOM 2075 C C . SER A 1 303 ? 23.770 20.992 60.389 1.00 72.86 303 SER A C 1
ATOM 2076 O O . SER A 1 303 ? 23.758 20.756 61.599 1.00 76.03 303 SER A O 1
ATOM 2079 N N . GLY A 1 304 ? 24.623 21.835 59.827 1.00 74.93 304 GLY A N 1
ATOM 2080 C CA . GLY A 1 304 ? 25.622 22.549 60.595 1.00 71.22 304 GLY A CA 1
ATOM 2081 C C . GLY A 1 304 ? 27.029 22.144 60.197 1.00 75.57 304 GLY A C 1
ATOM 2082 O O . GLY A 1 304 ? 27.266 21.520 59.156 1.00 74.13 304 GLY A O 1
ATOM 2083 N N . ARG A 1 305 ? 27.977 22.511 61.063 1.00 76.43 305 ARG A N 1
ATOM 2084 C CA . ARG A 1 305 ? 29.385 22.262 60.771 1.00 76.57 305 ARG A CA 1
ATOM 2085 C C . ARG A 1 305 ? 29.718 20.799 60.487 1.00 70.83 305 ARG A C 1
ATOM 2086 O O . ARG A 1 305 ? 30.533 20.553 59.583 1.00 77.71 305 ARG A O 1
ATOM 2094 N N . PRO A 1 306 ? 29.163 19.801 61.191 1.00 67.28 306 PRO A N 1
ATOM 2095 C CA . PRO A 1 306 ? 29.473 18.403 60.837 1.00 68.97 306 PRO A CA 1
ATOM 2096 C C . PRO A 1 306 ? 29.087 18.021 59.416 1.00 78.42 306 PRO A C 1
ATOM 2097 O O . PRO A 1 306 ? 29.492 16.945 58.956 1.00 80.18 306 PRO A O 1
ATOM 2101 N N . LEU A 1 307 ? 28.328 18.859 58.711 1.00 78.66 307 LEU A N 1
ATOM 2102 C CA . LEU A 1 307 ? 27.907 18.570 57.348 1.00 68.69 307 LEU A CA 1
ATOM 2103 C C . LEU A 1 307 ? 28.877 19.096 56.297 1.00 66.87 307 LEU A C 1
ATOM 2104 O O . LEU A 1 307 ? 28.875 18.592 55.168 1.00 72.10 307 LEU A O 1
ATOM 2109 N N . PHE A 1 308 ? 29.718 20.075 56.648 1.00 74.89 308 PHE A N 1
ATOM 2110 C CA . PHE A 1 308 ? 30.512 20.776 55.643 1.00 73.46 308 PHE A CA 1
ATOM 2111 C C . PHE A 1 308 ? 31.400 19.824 54.850 1.00 72.10 308 PHE A C 1
ATOM 2112 O O . PHE A 1 308 ? 31.491 19.933 53.622 1.00 69.57 308 PHE A O 1
ATOM 2120 N N . GLU A 1 309 ? 32.070 18.891 55.530 1.00 71.04 309 GLU A N 1
ATOM 2121 C CA . GLU A 1 309 ? 33.034 18.037 54.841 1.00 75.76 309 GLU A CA 1
ATOM 2122 C C . GLU A 1 309 ? 32.354 17.147 53.807 1.00 74.82 309 GLU A C 1
ATOM 2123 O O . GLU A 1 309 ? 32.863 16.976 52.693 1.00 75.43 309 GLU A O 1
ATOM 2129 N N . LYS A 1 310 ? 31.196 16.581 54.150 1.00 74.43 310 LYS A N 1
ATOM 2130 C CA . LYS A 1 310 ? 30.513 15.674 53.232 1.00 69.79 310 LYS A CA 1
ATOM 2131 C C . LYS A 1 310 ? 29.828 16.432 52.101 1.00 73.75 310 LYS A C 1
ATOM 2132 O O . LYS A 1 310 ? 29.984 16.079 50.926 1.00 77.76 310 LYS A O 1
ATOM 2138 N N . SER A 1 311 ? 29.069 17.479 52.435 1.00 70.54 311 SER A N 1
ATOM 2139 C CA . SER A 1 311 ? 28.338 18.219 51.410 1.00 67.29 311 SER A CA 1
ATOM 2140 C C . SER A 1 311 ? 29.279 18.883 50.414 1.00 66.64 311 SER A C 1
ATOM 2141 O O . SER A 1 311 ? 28.915 19.065 49.247 1.00 70.43 311 SER A O 1
ATOM 2144 N N . THR A 1 312 ? 30.487 19.249 50.848 1.00 68.06 312 THR A N 1
ATOM 2145 C CA . THR A 1 312 ? 31.452 19.840 49.924 1.00 68.20 312 THR A CA 1
ATOM 2146 C C . THR A 1 312 ? 32.013 18.788 48.975 1.00 71.66 312 THR A C 1
ATOM 2147 O O . THR A 1 312 ? 32.136 19.029 47.768 1.00 73.25 312 THR A O 1
ATOM 2151 N N . ASP A 1 313 ? 32.365 17.613 49.506 1.00 69.39 313 ASP A N 1
ATOM 2152 C CA . ASP A 1 313 ? 32.844 16.527 48.655 1.00 71.57 313 ASP A CA 1
ATOM 2153 C C . ASP A 1 313 ? 31.799 16.140 47.619 1.00 69.26 313 ASP A C 1
ATOM 2154 O O . ASP A 1 313 ? 32.127 15.928 46.445 1.00 66.63 313 ASP A O 1
ATOM 2159 N N . CYS A 1 314 ? 30.533 16.045 48.036 1.00 67.52 314 CYS A N 1
ATOM 2160 C CA . CYS A 1 314 ? 29.460 15.753 47.091 1.00 62.38 314 CYS A CA 1
ATOM 2161 C C . CYS A 1 314 ? 29.377 16.823 46.013 1.00 66.19 314 CYS A C 1
ATOM 2162 O O . CYS A 1 314 ? 29.191 16.512 44.830 1.00 65.01 314 CYS A O 1
ATOM 2165 N N . LEU A 1 315 ? 29.522 18.092 46.403 1.00 67.21 315 LEU A N 1
ATOM 2166 C CA . LEU A 1 315 ? 29.544 19.179 45.430 1.00 64.48 315 LEU A CA 1
ATOM 2167 C C . LEU A 1 315 ? 30.710 19.021 44.462 1.00 69.40 315 LEU A C 1
ATOM 2168 O O . LEU A 1 315 ? 30.549 19.173 43.246 1.00 68.11 315 LEU A O 1
ATOM 2173 N N . ARG A 1 316 ? 31.897 18.714 44.991 1.00 72.49 316 ARG A N 1
ATOM 2174 C CA . ARG A 1 316 ? 33.065 18.532 44.138 1.00 68.38 316 ARG A CA 1
ATOM 2175 C C . ARG A 1 316 ? 32.870 17.378 43.162 1.00 66.57 316 ARG A C 1
ATOM 2176 O O . ARG A 1 316 ? 33.411 17.408 42.050 1.00 73.43 316 ARG A O 1
ATOM 2184 N N . LYS A 1 317 ? 32.094 16.363 43.549 1.00 66.29 317 LYS A N 1
ATOM 2185 C CA . LYS A 1 317 ? 31.793 15.269 42.630 1.00 70.83 317 LYS A CA 1
ATOM 2186 C C . LYS A 1 317 ? 30.850 15.726 41.524 1.00 68.91 317 LYS A C 1
ATOM 2187 O O . LYS A 1 317 ? 31.111 15.497 40.338 1.00 69.90 317 LYS A O 1
ATOM 2192 N N . VAL A 1 318 ? 29.744 16.374 41.899 1.00 64.33 318 VAL A N 1
ATOM 2193 C CA . VAL A 1 318 ? 28.749 16.796 40.915 1.00 60.03 318 VAL A CA 1
ATOM 2194 C C . VAL A 1 318 ? 29.356 17.779 39.923 1.00 63.76 318 VAL A C 1
ATOM 2195 O O . VAL A 1 318 ? 29.088 17.712 38.717 1.00 64.07 318 VAL A O 1
ATOM 2199 N N . SER A 1 319 ? 30.190 18.702 40.410 1.00 67.25 319 SER A N 1
ATOM 2200 C CA . SER A 1 319 ? 30.834 19.659 39.515 1.00 59.87 319 SER A CA 1
ATOM 2201 C C . SER A 1 319 ? 31.711 18.960 38.486 1.00 63.52 319 SER A C 1
ATOM 2202 O O . SER A 1 319 ? 31.876 19.461 37.368 1.00 65.13 319 SER A O 1
ATOM 2205 N N . ALA A 1 320 ? 32.275 17.803 38.837 1.00 64.75 320 ALA A N 1
ATOM 2206 C CA . ALA A 1 320 ? 33.071 17.045 37.879 1.00 62.99 320 ALA A CA 1
ATOM 2207 C C . ALA A 1 320 ? 32.190 16.296 36.887 1.00 68.61 320 ALA A C 1
ATOM 2208 O O . ALA A 1 320 ? 32.543 16.173 35.709 1.00 73.24 320 ALA A O 1
ATOM 2210 N N . LEU A 1 321 ? 31.040 15.794 37.343 1.00 65.80 321 LEU A N 1
ATOM 2211 C CA . LEU A 1 321 ? 30.156 15.046 36.454 1.00 63.41 321 LEU A CA 1
ATOM 2212 C C . LEU A 1 321 ? 29.468 15.965 35.452 1.00 68.40 321 LEU A C 1
ATOM 2213 O O . LEU A 1 321 ? 29.242 15.578 34.300 1.00 71.47 321 LEU A O 1
ATOM 2218 N N . THR A 1 322 ? 29.123 17.184 35.870 1.00 62.98 322 THR A N 1
ATOM 2219 C CA . THR A 1 322 ? 28.492 18.141 34.972 1.00 63.93 322 THR A CA 1
ATOM 2220 C C . THR A 1 322 ? 29.485 18.836 34.052 1.00 68.03 322 THR A C 1
ATOM 2221 O O . THR A 1 322 ? 29.057 19.517 33.113 1.00 71.08 322 THR A O 1
ATOM 2225 N N . LYS A 1 323 ? 30.788 18.685 34.300 1.00 66.04 323 LYS A N 1
ATOM 2226 C CA . LYS A 1 323 ? 31.831 19.391 33.554 1.00 64.37 323 LYS A CA 1
ATOM 2227 C C . LYS A 1 323 ? 31.637 20.904 33.608 1.00 61.15 323 LYS A C 1
ATOM 2228 O O . LYS A 1 323 ? 32.034 21.626 32.690 1.00 60.24 323 LYS A O 1
ATOM 2234 N N . GLY A 1 324 ? 31.030 21.394 34.688 1.00 60.95 324 GLY A N 1
ATOM 2235 C CA . GLY A 1 324 ? 30.794 22.815 34.843 1.00 65.83 324 GLY A CA 1
ATOM 2236 C C . GLY A 1 324 ? 29.780 23.403 33.890 1.00 66.51 324 GLY A C 1
ATOM 2237 O O . GLY A 1 324 ? 29.829 24.603 33.613 1.00 68.35 324 GLY A O 1
ATOM 2238 N N . ALA A 1 325 ? 28.849 22.591 33.385 1.00 60.77 325 ALA A N 1
ATOM 2239 C CA . ALA A 1 325 ? 27.904 23.078 32.386 1.00 63.79 325 ALA A CA 1
ATOM 2240 C C . ALA A 1 325 ? 26.808 23.939 33.005 1.00 65.91 325 ALA A C 1
ATOM 2241 O O . ALA A 1 325 ? 26.356 24.907 32.383 1.00 73.80 325 ALA A O 1
ATOM 2243 N N . ILE A 1 326 ? 26.367 23.609 34.215 1.00 60.97 326 ILE A N 1
ATOM 2244 C CA . ILE A 1 326 ? 25.276 24.339 34.856 1.00 62.63 326 ILE A CA 1
ATOM 2245 C C . ILE A 1 326 ? 25.760 24.940 36.171 1.00 63.19 326 ILE A C 1
ATOM 2246 O O . ILE A 1 326 ? 26.649 24.372 36.822 1.00 65.54 326 ILE A O 1
ATOM 2251 N N . PRO A 1 327 ? 25.222 26.086 36.588 1.00 61.71 327 PRO A N 1
ATOM 2252 C CA . PRO A 1 327 ? 25.627 26.668 37.873 1.00 61.12 327 PRO A CA 1
ATOM 2253 C C . PRO A 1 327 ? 25.251 25.770 39.042 1.00 65.48 327 PRO A C 1
ATOM 2254 O O . PRO A 1 327 ? 24.271 25.024 38.997 1.00 65.44 327 PRO A O 1
ATOM 2258 N N . LEU A 1 328 ? 26.049 25.855 40.103 1.00 65.77 328 LEU A N 1
ATOM 2259 C CA . LEU A 1 328 ? 25.839 25.070 41.309 1.00 62.55 328 LEU A CA 1
ATOM 2260 C C . LEU A 1 328 ? 25.783 25.991 42.519 1.00 61.79 328 LEU A C 1
ATOM 2261 O O . LEU A 1 328 ? 26.436 27.036 42.557 1.00 65.84 328 LEU A O 1
ATOM 2266 N N . ILE A 1 329 ? 24.994 25.588 43.511 1.00 64.67 329 ILE A N 1
ATOM 2267 C CA . ILE A 1 329 ? 24.843 26.329 44.757 1.00 59.55 329 ILE A CA 1
ATOM 2268 C C . ILE A 1 329 ? 25.322 25.428 45.886 1.00 62.67 329 ILE A C 1
ATOM 2269 O O . ILE A 1 329 ? 24.660 24.438 46.225 1.00 59.02 329 ILE A O 1
ATOM 2274 N N . GLY A 1 330 ? 26.473 25.762 46.463 1.00 64.89 330 GLY A N 1
ATOM 2275 C CA . GLY A 1 330 ? 27.009 24.995 47.570 1.00 65.60 330 GLY A CA 1
ATOM 2276 C C . GLY A 1 330 ? 26.357 25.346 48.890 1.00 65.19 330 GLY A C 1
ATOM 2277 O O . GLY A 1 330 ? 26.437 26.491 49.346 1.00 67.73 330 GLY A O 1
ATOM 2278 N N . VAL A 1 331 ? 25.698 24.373 49.513 1.00 64.56 331 VAL A N 1
ATOM 2279 C CA . VAL A 1 331 ? 24.999 24.580 50.774 1.00 64.36 331 VAL A CA 1
ATOM 2280 C C . VAL A 1 331 ? 25.418 23.486 51.745 1.00 71.05 331 VAL A C 1
ATOM 2281 O O . VAL A 1 331 ? 25.617 22.332 51.348 1.00 75.29 331 VAL A O 1
ATOM 2285 N N . GLY A 1 332 ? 25.559 23.849 53.017 1.00 74.07 332 GLY A N 1
ATOM 2286 C CA . GLY A 1 332 ? 25.843 22.860 54.037 1.00 71.85 332 GLY A CA 1
ATOM 2287 C C . GLY A 1 332 ? 27.087 23.119 54.859 1.00 72.04 332 GLY A C 1
ATOM 2288 O O . GLY A 1 332 ? 28.209 22.916 54.386 1.00 68.16 332 GLY A O 1
ATOM 2289 N N . GLY A 1 333 ? 26.897 23.562 56.099 1.00 67.26 333 GLY A N 1
ATOM 2290 C CA . GLY A 1 333 ? 28.000 23.687 57.030 1.00 72.17 333 GLY A CA 1
ATOM 2291 C C . GLY A 1 333 ? 28.877 24.903 56.857 1.00 78.30 333 GLY A C 1
ATOM 2292 O O . GLY A 1 333 ? 30.001 24.915 57.367 1.00 85.05 333 GLY A O 1
ATOM 2293 N N . ILE A 1 334 ? 28.406 25.931 56.157 1.00 74.20 334 ILE A N 1
ATOM 2294 C CA . ILE A 1 334 ? 29.181 27.156 55.989 1.00 74.01 334 ILE A CA 1
ATOM 2295 C C . ILE A 1 334 ? 29.071 27.965 57.277 1.00 75.88 334 ILE A C 1
ATOM 2296 O O . ILE A 1 334 ? 27.994 28.454 57.623 1.00 77.69 334 ILE A O 1
ATOM 2301 N N . SER A 1 335 ? 30.190 28.108 57.990 1.00 80.06 335 SER A N 1
ATOM 2302 C CA . SER A 1 335 ? 30.232 28.901 59.210 1.00 87.03 335 SER A CA 1
ATOM 2303 C C . SER A 1 335 ? 31.203 30.071 59.159 1.00 85.24 335 SER A C 1
ATOM 2304 O O . SER A 1 335 ? 31.114 30.956 60.018 1.00 82.73 335 SER A O 1
ATOM 2307 N N . CYS A 1 336 ? 32.118 30.106 58.194 1.00 83.72 336 CYS A N 1
ATOM 2308 C CA . CYS A 1 336 ? 33.056 31.210 58.051 1.00 85.87 336 CYS A CA 1
ATOM 2309 C C . CYS A 1 336 ? 33.319 31.413 56.560 1.00 88.34 336 CYS A C 1
ATOM 2310 O O . CYS A 1 336 ? 32.646 30.821 55.707 1.00 83.04 336 CYS A O 1
ATOM 2313 N N . GLY A 1 337 ? 34.310 32.254 56.246 1.00 89.71 337 GLY A N 1
ATOM 2314 C CA . GLY A 1 337 ? 34.551 32.609 54.857 1.00 87.04 337 GLY A CA 1
ATOM 2315 C C . GLY A 1 337 ? 35.269 31.518 54.082 1.00 83.61 337 GLY A C 1
ATOM 2316 O O . GLY A 1 337 ? 34.995 31.305 52.899 1.00 86.41 337 GLY A O 1
ATOM 2317 N N . GLU A 1 338 ? 36.197 30.813 54.734 1.00 89.60 338 GLU A N 1
ATOM 2318 C CA . GLU A 1 338 ? 36.966 29.795 54.026 1.00 84.19 338 GLU A CA 1
ATOM 2319 C C . GLU A 1 338 ? 36.102 28.595 53.661 1.00 80.85 338 GLU A C 1
ATOM 2320 O O . GLU A 1 338 ? 36.410 27.886 52.698 1.00 81.52 338 GLU A O 1
ATOM 2326 N N . ASP A 1 339 ? 35.015 28.359 54.402 1.00 81.77 339 ASP A N 1
ATOM 2327 C CA . ASP A 1 339 ? 34.090 27.298 54.022 1.00 76.95 339 ASP A CA 1
ATOM 2328 C C . ASP A 1 339 ? 33.389 27.635 52.714 1.00 76.53 339 ASP A C 1
ATOM 2329 O O . ASP A 1 339 ? 33.295 26.795 51.811 1.00 75.65 339 ASP A O 1
ATOM 2334 N N . ALA A 1 340 ? 32.887 28.867 52.595 1.00 75.27 340 ALA A N 1
ATOM 2335 C CA . ALA A 1 340 ? 32.239 29.284 51.357 1.00 74.48 340 ALA A CA 1
ATOM 2336 C C . ALA A 1 340 ? 33.231 29.317 50.203 1.00 77.08 340 ALA A C 1
ATOM 2337 O O . ALA A 1 340 ? 32.885 28.974 49.066 1.00 76.52 340 ALA A O 1
ATOM 2339 N N . LEU A 1 341 ? 34.474 29.721 50.476 1.00 76.48 341 LEU A N 1
ATOM 2340 C CA . LEU A 1 341 ? 35.486 29.737 49.425 1.00 78.20 341 LEU A CA 1
ATOM 2341 C C . LEU A 1 341 ? 35.836 28.324 48.976 1.00 78.64 341 LEU A C 1
ATOM 2342 O O . LEU A 1 341 ? 36.119 28.094 47.794 1.00 73.49 341 LEU A O 1
ATOM 2347 N N . SER A 1 342 ? 35.824 27.364 49.905 1.00 74.31 342 SER A N 1
ATOM 2348 C CA . SER A 1 342 ? 36.052 25.972 49.531 1.00 68.09 342 SER A CA 1
ATOM 2349 C C . SER A 1 342 ? 34.968 25.479 48.580 1.00 78.79 342 SER A C 1
ATOM 2350 O O . SER A 1 342 ? 35.261 24.798 47.590 1.00 75.02 342 SER A O 1
ATOM 2353 N N . LYS A 1 343 ? 33.709 25.826 48.860 1.00 78.15 343 LYS A N 1
ATOM 2354 C CA . LYS A 1 343 ? 32.617 25.423 47.981 1.00 69.58 343 LYS A CA 1
ATOM 2355 C C . LYS A 1 343 ? 32.692 26.141 46.640 1.00 73.60 343 LYS A C 1
ATOM 2356 O O . LYS A 1 343 ? 32.458 25.529 45.591 1.00 77.67 343 LYS A O 1
ATOM 2362 N N . LEU A 1 344 ? 33.012 27.438 46.651 1.00 74.61 344 LEU A N 1
ATOM 2363 C CA . LEU A 1 344 ? 33.113 28.179 45.397 1.00 74.87 344 LEU A CA 1
ATOM 2364 C C . LEU A 1 344 ? 34.255 27.654 44.534 1.00 78.98 344 LEU A C 1
ATOM 2365 O O . LEU A 1 344 ? 34.123 27.570 43.308 1.00 78.76 344 LEU A O 1
ATOM 2370 N N . ASN A 1 345 ? 35.381 27.293 45.154 1.00 76.81 345 ASN A N 1
ATOM 2371 C CA . ASN A 1 345 ? 36.483 26.720 44.388 1.00 77.36 345 ASN A CA 1
ATOM 2372 C C . ASN A 1 345 ? 36.166 25.307 43.918 1.00 79.91 345 ASN A C 1
ATOM 2373 O O . ASN A 1 345 ? 36.701 24.861 42.897 1.00 78.51 345 ASN A O 1
ATOM 2378 N N . ALA A 1 346 ? 35.302 24.592 44.642 1.00 78.70 346 ALA A N 1
ATOM 2379 C CA . ALA A 1 346 ? 34.942 23.231 44.264 1.00 74.53 346 ALA A CA 1
ATOM 2380 C C . ALA A 1 346 ? 34.014 23.177 43.058 1.00 77.05 346 ALA A C 1
ATOM 2381 O O . ALA A 1 346 ? 33.855 22.101 42.471 1.00 73.63 346 ALA A O 1
ATOM 2383 N N . GLY A 1 347 ? 33.401 24.296 42.676 1.00 78.44 347 GLY A N 1
ATOM 2384 C CA . GLY A 1 347 ? 32.558 24.322 41.498 1.00 72.26 347 GLY A CA 1
ATOM 2385 C C . GLY A 1 347 ? 31.254 25.071 41.678 1.00 70.95 347 GLY A C 1
ATOM 2386 O O . GLY A 1 347 ? 30.437 25.130 40.754 1.00 73.03 347 GLY A O 1
ATOM 2387 N N . ALA A 1 348 ? 31.044 25.652 42.856 1.00 68.84 348 ALA A N 1
ATOM 2388 C CA . ALA A 1 348 ? 29.806 26.357 43.150 1.00 68.33 348 ALA A CA 1
ATOM 2389 C C . ALA A 1 348 ? 29.883 27.802 42.677 1.00 69.46 348 ALA A C 1
ATOM 2390 O O . ALA A 1 348 ? 30.936 28.442 42.756 1.00 74.61 348 ALA A O 1
ATOM 2392 N N . SER A 1 349 ? 28.758 28.309 42.173 1.00 67.59 349 SER A N 1
ATOM 2393 C CA . SER A 1 349 ? 28.641 29.712 41.803 1.00 71.02 349 SER A CA 1
ATOM 2394 C C . SER A 1 349 ? 27.920 30.542 42.854 1.00 63.56 349 SER A C 1
ATOM 2395 O O . SER A 1 349 ? 28.116 31.761 42.904 1.00 58.86 349 SER A O 1
ATOM 2398 N N . LEU A 1 350 ? 27.095 29.909 43.683 1.00 63.10 350 LEU A N 1
ATOM 2399 C CA . LEU A 1 350 ? 26.438 30.554 44.808 1.00 59.37 350 LEU A CA 1
ATOM 2400 C C . LEU A 1 350 ? 26.589 29.666 46.034 1.00 62.00 350 LEU A C 1
ATOM 2401 O O . LEU A 1 350 ? 26.896 28.476 45.929 1.00 63.76 350 LEU A O 1
ATOM 2406 N N . VAL A 1 351 ? 26.375 30.258 47.209 1.00 59.26 351 VAL A N 1
ATOM 2407 C CA . VAL A 1 351 ? 26.448 29.528 48.468 1.00 61.31 351 VAL A CA 1
ATOM 2408 C C . VAL A 1 351 ? 25.282 29.944 49.354 1.00 60.89 351 VAL A C 1
ATOM 2409 O O . VAL A 1 351 ? 24.803 31.080 49.293 1.00 62.36 351 VAL A O 1
ATOM 2413 N N . GLN A 1 352 ? 24.821 29.004 50.179 1.00 64.74 352 GLN A N 1
ATOM 2414 C CA . GLN A 1 352 ? 23.714 29.239 51.095 1.00 65.19 352 GLN A CA 1
ATOM 2415 C C . GLN A 1 352 ? 24.053 28.651 52.458 1.00 66.64 352 GLN A C 1
ATOM 2416 O O . GLN A 1 352 ? 24.914 27.777 52.585 1.00 64.70 352 GLN A O 1
ATOM 2422 N N . LEU A 1 353 ? 23.357 29.144 53.481 1.00 65.64 353 LEU A N 1
ATOM 2423 C CA . LEU A 1 353 ? 23.576 28.694 54.848 1.00 61.98 353 LEU A CA 1
ATOM 2424 C C . LEU A 1 353 ? 22.253 28.724 55.600 1.00 64.87 353 LEU A C 1
ATOM 2425 O O . LEU A 1 353 ? 21.246 29.247 55.115 1.00 66.70 353 LEU A O 1
ATOM 2430 N N . TYR A 1 354 ? 22.270 28.158 56.805 0.89 71.44 354 TYR A N 1
ATOM 2431 C CA . TYR A 1 354 ? 21.079 28.095 57.642 0.89 69.69 354 TYR A CA 1
ATOM 2432 C C . TYR A 1 354 ? 21.480 27.963 59.105 0.89 71.51 354 TYR A C 1
ATOM 2433 O O . TYR A 1 354 ? 21.151 28.824 59.926 0.89 79.93 354 TYR A O 1
ATOM 2442 N N . THR A 1 355 ? 22.188 26.881 59.435 1.00 71.15 355 THR A N 1
ATOM 2443 C CA . THR A 1 355 ? 22.502 26.596 60.831 1.00 75.90 355 THR A CA 1
ATOM 2444 C C . THR A 1 355 ? 23.432 27.647 61.421 1.00 84.39 355 THR A C 1
ATOM 2445 O O . THR A 1 355 ? 23.250 28.069 62.570 1.00 85.54 355 THR A O 1
ATOM 2449 N N . SER A 1 356 ? 24.434 28.087 60.656 1.00 78.63 356 SER A N 1
ATOM 2450 C CA . SER A 1 356 ? 25.323 29.131 61.148 1.00 70.63 356 SER A CA 1
ATOM 2451 C C . SER A 1 356 ? 24.586 30.438 61.396 1.00 76.43 356 SER A C 1
ATOM 2452 O O . SER A 1 356 ? 25.045 31.251 62.205 1.00 85.34 356 SER A O 1
ATOM 2455 N N . PHE A 1 357 ? 23.456 30.662 60.722 1.00 78.83 357 PHE A N 1
ATOM 2456 C CA . PHE A 1 357 ? 22.633 31.822 61.041 1.00 84.59 357 PHE A CA 1
ATOM 2457 C C . PHE A 1 357 ? 21.978 31.677 62.409 1.00 84.97 357 PHE A C 1
ATOM 2458 O O . PHE A 1 357 ? 21.710 32.681 63.078 1.00 92.53 357 PHE A O 1
ATOM 2466 N N . VAL A 1 358 ? 21.719 30.441 62.842 1.00 81.21 358 VAL A N 1
ATOM 2467 C CA . VAL A 1 358 ? 21.149 30.221 64.167 1.00 87.11 358 VAL A CA 1
ATOM 2468 C C . VAL A 1 358 ? 22.183 30.509 65.249 1.00 86.34 358 VAL A C 1
ATOM 2469 O O . VAL A 1 358 ? 21.874 31.125 66.276 1.00 83.62 358 VAL A O 1
ATOM 2473 N N . TYR A 1 359 ? 23.427 30.085 65.031 1.00 84.07 359 TYR A N 1
ATOM 2474 C CA . TYR A 1 359 ? 24.473 30.195 66.039 1.00 82.17 359 TYR A CA 1
ATOM 2475 C C . TYR A 1 359 ? 25.293 31.475 65.935 1.00 88.43 359 TYR A C 1
ATOM 2476 O O . TYR A 1 359 ? 26.063 31.770 66.855 1.00 92.05 359 TYR A O 1
ATOM 2485 N N . GLN A 1 360 ? 25.157 32.243 64.852 1.00 85.15 360 GLN A N 1
ATOM 2486 C CA . GLN A 1 360 ? 25.911 33.479 64.702 1.00 83.22 360 GLN A CA 1
ATOM 2487 C C . GLN A 1 360 ? 25.047 34.712 64.473 1.00 85.60 360 GLN A C 1
ATOM 2488 O O . GLN A 1 360 ? 25.567 35.830 64.568 1.00 90.80 360 GLN A O 1
ATOM 2494 N N . GLY A 1 361 ? 23.761 34.552 64.177 1.00 85.48 361 GLY A N 1
ATOM 2495 C CA . GLY A 1 361 ? 22.863 35.677 64.066 1.00 86.37 361 GLY A CA 1
ATOM 2496 C C . GLY A 1 361 ? 22.937 36.389 62.730 1.00 85.81 361 GLY A C 1
ATOM 2497 O O . GLY A 1 361 ? 23.526 35.894 61.764 1.00 84.30 361 GLY A O 1
ATOM 2498 N N . PRO A 1 362 ? 22.327 37.572 62.658 1.00 85.76 362 PRO A N 1
ATOM 2499 C CA . PRO A 1 362 ? 22.293 38.333 61.397 1.00 84.74 362 PRO A CA 1
ATOM 2500 C C . PRO A 1 362 ? 23.667 38.631 60.829 1.00 84.09 362 PRO A C 1
ATOM 2501 O O . PRO A 1 362 ? 23.848 38.523 59.605 1.00 85.79 362 PRO A O 1
ATOM 2505 N N . PRO A 1 363 ? 24.666 39.030 61.640 1.00 89.10 363 PRO A N 1
ATOM 2506 C CA . PRO A 1 363 ? 25.970 39.388 61.049 1.00 91.99 363 PRO A CA 1
ATOM 2507 C C . PRO A 1 363 ? 26.612 38.285 60.216 1.00 86.74 363 PRO A C 1
ATOM 2508 O O . PRO A 1 363 ? 27.526 38.582 59.434 1.00 93.38 363 PRO A O 1
ATOM 2512 N N . VAL A 1 364 ? 26.150 37.035 60.330 1.00 83.80 364 VAL A N 1
ATOM 2513 C CA . VAL A 1 364 ? 26.757 35.933 59.588 1.00 87.83 364 VAL A CA 1
ATOM 2514 C C . VAL A 1 364 ? 26.678 36.155 58.084 1.00 87.93 364 VAL A C 1
ATOM 2515 O O . VAL A 1 364 ? 27.492 35.606 57.335 1.00 85.50 364 VAL A O 1
ATOM 2519 N N . ALA A 1 365 ? 25.719 36.961 57.619 1.00 91.44 365 ALA A N 1
ATOM 2520 C CA . ALA A 1 365 ? 25.576 37.206 56.188 1.00 82.27 365 ALA A CA 1
ATOM 2521 C C . ALA A 1 365 ? 26.767 37.984 55.639 1.00 84.13 365 ALA A C 1
ATOM 2522 O O . ALA A 1 365 ? 27.418 37.550 54.681 1.00 82.33 365 ALA A O 1
ATOM 2524 N N . HIS A 1 366 ? 27.072 39.136 56.243 1.00 89.47 366 HIS A N 1
ATOM 2525 C CA . HIS A 1 366 ? 28.199 39.947 55.797 1.00 87.19 366 HIS A CA 1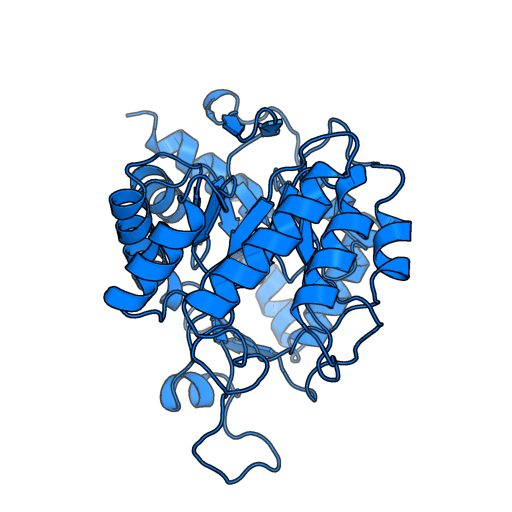
ATOM 2526 C C . HIS A 1 366 ? 29.534 39.475 56.353 1.00 83.22 366 HIS A C 1
ATOM 2527 O O . HIS A 1 366 ? 30.571 39.765 55.746 1.00 79.04 366 HIS A O 1
ATOM 2534 N N . LYS A 1 367 ? 29.534 38.771 57.487 1.00 83.97 367 LYS A N 1
ATOM 2535 C CA . LYS A 1 367 ? 30.780 38.254 58.045 1.00 85.00 367 LYS A CA 1
ATOM 2536 C C . LYS A 1 367 ? 31.498 37.366 57.039 1.00 84.40 367 LYS A C 1
ATOM 2537 O O . LYS A 1 367 ? 32.672 37.587 56.721 1.00 87.98 367 LYS A O 1
ATOM 2543 N N . VAL A 1 368 ? 30.796 36.352 56.524 1.00 88.51 368 VAL A N 1
ATOM 2544 C CA . VAL A 1 368 ? 31.392 35.438 55.552 1.00 88.43 368 VAL A CA 1
ATOM 2545 C C . VAL A 1 368 ? 31.849 36.200 54.315 1.00 85.72 368 VAL A C 1
ATOM 2546 O O . VAL A 1 368 ? 32.911 35.915 53.747 1.00 88.55 368 VAL A O 1
ATOM 2550 N N . ALA A 1 369 ? 31.056 37.184 53.884 1.00 80.48 369 ALA A N 1
ATOM 2551 C CA . ALA A 1 369 ? 31.413 37.985 52.717 1.00 82.36 369 ALA A CA 1
ATOM 2552 C C . ALA A 1 369 ? 32.721 38.733 52.943 1.00 89.74 369 ALA A C 1
ATOM 2553 O O . ALA A 1 369 ? 33.592 38.764 52.065 1.00 88.51 369 ALA A O 1
ATOM 2555 N N . ARG A 1 370 ? 32.870 39.348 54.120 1.00 91.50 370 ARG A N 1
ATOM 2556 C CA . ARG A 1 370 ? 34.109 40.044 54.453 1.00 86.79 370 ARG A CA 1
ATOM 2557 C C . ARG A 1 370 ? 35.304 39.104 54.370 1.00 89.29 370 ARG A C 1
ATOM 2558 O O . ARG A 1 370 ? 36.340 39.445 53.786 1.00 90.47 370 ARG A O 1
ATOM 2563 N N . GLU A 1 371 ? 35.172 37.906 54.946 1.00 85.10 371 GLU A N 1
ATOM 2564 C CA . GLU A 1 371 ? 36.290 36.969 54.981 1.00 91.29 371 GLU A CA 1
ATOM 2565 C C . GLU A 1 371 ? 36.669 36.502 53.581 1.00 93.16 371 GLU A C 1
ATOM 2566 O O . GLU A 1 371 ? 37.855 36.334 53.277 1.00 98.96 371 GLU A O 1
ATOM 2572 N N . ILE A 1 372 ? 35.675 36.278 52.719 1.00 92.87 372 ILE A N 1
ATOM 2573 C CA . ILE A 1 372 ? 35.959 35.883 51.341 1.00 97.34 372 ILE A CA 1
ATOM 2574 C C . ILE A 1 372 ? 36.755 36.972 50.633 1.00 98.98 372 ILE A C 1
ATOM 2575 O O . ILE A 1 372 ? 37.740 36.697 49.938 1.00 99.33 372 ILE A O 1
ATOM 2580 N N . ASN A 1 373 ? 36.339 38.230 50.806 1.00 95.24 373 ASN A N 1
ATOM 2581 C CA . ASN A 1 373 ? 37.035 39.337 50.159 1.00 96.17 373 ASN A CA 1
ATOM 2582 C C . ASN A 1 373 ? 38.460 39.483 50.680 1.00 103.11 373 ASN A C 1
ATOM 2583 O O . ASN A 1 373 ? 39.338 39.969 49.957 1.00 103.79 373 ASN A O 1
ATOM 2588 N N . LYS A 1 374 ? 38.712 39.063 51.922 1.00 98.20 374 LYS A N 1
ATOM 2589 C CA . LYS A 1 374 ? 40.062 39.122 52.471 1.00 96.11 374 LYS A CA 1
ATOM 2590 C C . LYS A 1 374 ? 40.929 37.969 51.985 1.00 104.75 374 LYS A C 1
ATOM 2591 O O . LYS A 1 374 ? 42.155 38.113 51.908 1.00 116.20 374 LYS A O 1
ATOM 2593 N N . LEU A 1 375 ? 40.322 36.828 51.652 1.00 94.11 375 LEU A N 1
ATOM 2594 C CA . LEU A 1 375 ? 41.095 35.678 51.198 1.00 97.31 375 LEU A CA 1
ATOM 2595 C C . LEU A 1 375 ? 41.490 35.793 49.732 1.00 103.29 375 LEU A C 1
ATOM 2596 O O . LEU A 1 375 ? 42.504 35.216 49.322 1.00 109.18 375 LEU A O 1
ATOM 2601 N N . LYS A 1 376 ? 40.713 36.522 48.930 1.00 109.46 376 LYS A N 1
ATOM 2602 C CA . LYS A 1 376 ? 41.050 36.696 47.523 1.00 111.27 376 LYS A CA 1
ATOM 2603 C C . LYS A 1 376 ? 42.183 37.690 47.313 1.00 115.31 376 LYS A C 1
ATOM 2604 O O . LYS A 1 376 ? 42.874 37.617 46.290 1.00 113.26 376 LYS A O 1
ATOM 2606 N N . MET A 1 377 ? 42.389 38.613 48.252 1.00 116.63 377 MET A N 1
ATOM 2607 C CA . MET A 1 377 ? 43.443 39.621 48.147 1.00 116.78 377 MET A CA 1
ATOM 2608 C C . MET A 1 377 ? 44.729 39.027 48.705 1.00 116.43 377 MET A C 1
ATOM 2609 O O . MET A 1 377 ? 45.057 39.188 49.882 1.00 118.09 377 MET A O 1
ATOM 2611 N N . THR A 1 378 ? 45.464 38.324 47.849 1.00 120.07 378 THR A N 1
ATOM 2612 C CA . THR A 1 378 ? 46.733 37.718 48.238 1.00 121.53 378 THR A CA 1
ATOM 2613 C C . THR A 1 378 ? 47.645 37.540 47.028 1.00 116.82 378 THR A C 1
ATOM 2614 O O . THR A 1 378 ? 48.162 38.512 46.478 1.00 109.37 378 THR A O 1
#

Radius of gyration: 19.0 Å; Cα contacts (8 Å, |Δi|>4): 744; chains: 1; bounding box: 49×48×52 Å

Nearest PDB structures (foldseek):
  6uy4-assembly1_A  TM=1.003E+00  e=8.166E-78  Schistosoma mansoni
  7s87-assembly1_B  TM=8.953E-01  e=2.388E-34  Plasmodium falciparum 3D7
  4rx0-assembly1_A  TM=8.619E-01  e=4.069E-33  Plasmodium falciparum 3D7
  3i65-assembly1_A  TM=8.601E-01  e=6.863E-31  Plasmodium falciparum 3D7
  8ofw-assembly2_B  TM=8.691E-01  e=2.248E-28  Mycobacterium tuberculosis

Sequence (354 aa):
SGNEHFYKDWFLPTARLLVRDGETAHNLSVYLASYGFIPHKQRNSFPQLKCKVFGLEFDHPIGLAAGFDKDGKAFMGLLNAGFSHIEVGTVTPNPQLGNARPRIFRWTEKEAVVNRCGFNSDGHDAVYERLKDRPWEGRGVIGVNLGCNKTSADPTADYVAGVRKFGEVADYLVINVSSPNTPGLRSLQTKEKLRDLLSKVLAARNQLSKKTPILLKISPDENDQNLKDIVEVALDSKTRIDGMIISNTTLTTYEEAVACGAAPIPGNNKQNVVYGGLSGRPLFEKSTDCLRKVSALTKGAIPLIGVGGISCGEDALSKLNAGASLVQLYTSFVYQGPPVAHKVAREINKLKMT

Secondary structure (DSSP, 8-state):
--TTHIIIIIIHHHHHHH--SHHHHHHHHHHHHHTT-S----SS--GGG-EEETTEEESSSEEEPTTSSTTSSSHHHHHHHT-SEEEEEEE-SS----SPSP-EEEEGGGTEEEE-------HHHHHHHTTTT-TTTTT-EEEEEE---TT-S-HHHHHHHHHHHHTTT-SEEEEEPPPTT-STT-TT-SHHHHHHHHHHHHHHHHTSSS---EEEEE-TT--HHHHHHHHHHHHSGGG--SEEEE--PEEP-HHHHHTTT--S-TT---SS----EEEEHHHHHHHHHHHHHHHHHTTT-S-EEEES---SHHHHHHHHHHT-SEEEESHHHHHH-TTHHHHHHHHHHHHH--

Organism: Schistosoma mansoni (NCBI:txid6183)

InterPro domains:
  IPR001295 Dihydroorotate dehydrogenase, conserved site [PS00911] (108-127)
  IPR005719 Dihydroorotate dehydrogenase, class 2 [TIGR01036] (45-375)
  IPR005719 Dihydroorotate dehydrogenase, class 2 [cd04738] (45-372)
  IPR005720 Dihydroorotate dehydrogenase, catalytic [PF01180] (73-374)
  IPR013785 Aldolase-type TIM barrel [G3DSA:3.20.20.70] (23-378)
  IPR050074 Dihydroorotate dehydrogenase [PTHR48109] (2-375)

B-factor: mean 79.87, std 17.12, range [51.19, 172.68]

CATH classification: 3.20.20.70

Solvent-accessible surface area: 15309 Å² total; per-residue (Å²): 107,62,82,35,36,119,32,85,99,45,102,29,45,78,33,48,75,149,36,102,54,11,12,63,29,28,76,94,42,19,129,77,6,48,146,32,152,25,62,111,77,150,70,100,58,12,98,109,22,74,33,175,8,48,77,50,127,1,22,1,8,0,0,0,4,15,14,8,3,31,22,2,97,3,8,54,5,1,3,24,2,4,3,5,0,0,0,0,0,9,0,0,28,95,105,30,163,31,62,89,130,64,18,27,26,45,40,64,98,47,32,0,17,0,42,34,12,37,72,30,4,45,1,9,94,36,0,60,115,83,1,57,124,58,63,1,117,77,70,25,6,0,0,0,0,0,1,10,14,173,129,32,109,64,24,2,51,19,13,37,45,0,0,61,69,0,0,76,11,1,13,1,0,0,0,21,24,27,38,82,40,41,124,64,54,31,84,23,71,77,65,105,52,12,66,49,6,0,54,94,0,15,59,14,26,99,157,30,104,82,80,1,22,0,0,0,14,1,2,7,37,27,89,88,112,68,4,102,30,12,6,88,0,0,40,50,104,105,4,100,2,42,0,0,0,0,2,49,38,21,52,14,70,121,121,52,0,67,61,20,42,0,7,106,35,110,90,65,109,63,161,157,31,65,30,5,10,10,18,5,116,58,6,45,132,97,0,6,63,9,0,117,88,0,19,71,60,1,183,57,56,10,40,1,1,0,9,7,10,2,5,25,0,109,13,0,46,40,0,42,116,14,30,8,45,0,0,0,4,60,6,8,18,45,7,9,3,17,15,1,0,15,45,0,0,89,55,5,42,68,83,81,82,170

Foldseek 3Di:
DPVQCCQLPPVLVVVCVVVVQDVVVLVVVLVCLLVLVADFDDAPPFVVAWDAAPNDIFSHQEAADEDSQQQLRRQPSLLRLFGQEYEHHDAWAAQAQFDDPPFKWALVVFLKIFGRRGGGHHHLVRSCVNQVVPPCVVSHFYEYEYFYYQPDPDGLVRLLVNCLRCVVRHQAYEYEDDAPQDCRPCPCVDLVSLLVSLLSNQVSCVVDPDNRAYEYEYALPDDPVSLLSNLCSCPDPSRHGAEYEQYDFAQDDPVRCVSTVLPDDVPDDDPSDGSGGMFAQVWLVRSLVSLLSSQVSNVLPHAYERETHDQAQVSVVSSVVSRHPHYHYHSNCSSRPSCSNVRNVVVVSVVVPD